Protein AF-A0A401TN71-F1 (afdb_monomer)

Structure (mmCIF, N/CA/C/O backbone):
data_AF-A0A401TN71-F1
#
_entry.id   AF-A0A401TN71-F1
#
loop_
_atom_site.group_PDB
_atom_site.id
_atom_site.type_symbol
_atom_site.label_atom_id
_atom_site.label_alt_id
_atom_site.label_comp_id
_atom_site.label_asym_id
_atom_site.label_entity_id
_atom_site.label_seq_id
_atom_site.pdbx_PDB_ins_code
_atom_site.Cartn_x
_atom_site.Cartn_y
_atom_site.Cartn_z
_atom_site.occupancy
_atom_site.B_iso_or_equiv
_atom_site.auth_seq_id
_atom_site.auth_comp_id
_atom_site.auth_asym_id
_atom_site.auth_atom_id
_atom_site.pdbx_PDB_model_num
ATOM 1 N N . MET A 1 1 ? 36.700 -26.195 24.856 1.00 29.91 1 MET A N 1
ATOM 2 C CA . MET A 1 1 ? 35.515 -25.369 25.169 1.00 29.91 1 MET A CA 1
ATOM 3 C C . MET A 1 1 ? 34.812 -25.017 23.867 1.00 29.91 1 MET A C 1
ATOM 5 O O . MET A 1 1 ? 35.415 -24.353 23.042 1.00 29.91 1 MET A O 1
ATOM 9 N N . LEU A 1 2 ? 33.581 -25.530 23.740 1.00 27.55 2 LEU A N 1
ATOM 10 C CA . LEU A 1 2 ? 32.483 -25.242 22.798 1.00 27.55 2 LEU A CA 1
ATOM 11 C C . LEU A 1 2 ? 32.677 -25.483 21.272 1.00 27.55 2 LEU A C 1
ATOM 13 O O . LEU A 1 2 ? 33.553 -24.882 20.658 1.00 27.55 2 LEU A O 1
ATOM 17 N N . PRO A 1 3 ? 31.838 -26.347 20.652 1.00 29.20 3 PRO A N 1
ATOM 18 C CA . PRO A 1 3 ? 31.950 -26.768 19.256 1.00 29.20 3 PRO A CA 1
ATOM 19 C C . PRO A 1 3 ? 31.031 -25.999 18.281 1.00 29.20 3 PRO A C 1
ATOM 21 O O . PRO A 1 3 ? 30.089 -25.317 18.672 1.00 29.20 3 PRO A O 1
ATOM 24 N N . LEU A 1 4 ? 31.327 -26.197 16.990 1.00 30.97 4 LEU A N 1
ATOM 25 C CA . LEU A 1 4 ? 30.504 -26.032 15.781 1.00 30.97 4 LEU A CA 1
ATOM 26 C C . LEU A 1 4 ? 28.988 -25.807 15.976 1.00 30.97 4 LEU A C 1
ATOM 28 O O . LEU A 1 4 ? 28.272 -26.705 16.413 1.00 30.97 4 LEU A O 1
ATOM 32 N N . CYS A 1 5 ? 28.479 -24.691 15.439 1.00 26.30 5 CYS A N 1
ATOM 33 C CA . CYS A 1 5 ? 27.059 -24.509 15.123 1.00 26.30 5 CYS A CA 1
ATOM 34 C C . CYS A 1 5 ? 26.869 -24.259 13.622 1.00 26.30 5 CYS A C 1
ATOM 36 O O . CYS A 1 5 ? 27.064 -23.165 13.098 1.00 26.30 5 CYS A O 1
ATOM 38 N N . ARG A 1 6 ? 26.467 -25.330 12.939 1.00 24.42 6 ARG A N 1
ATOM 39 C CA . ARG A 1 6 ? 26.040 -25.392 11.543 1.00 24.42 6 ARG A CA 1
ATOM 40 C C . ARG A 1 6 ? 24.577 -24.940 11.474 1.00 24.42 6 ARG A C 1
ATOM 42 O O . ARG A 1 6 ? 23.697 -25.698 11.865 1.00 24.42 6 ARG A O 1
ATOM 49 N N . TRP A 1 7 ? 24.303 -23.739 10.968 1.00 24.23 7 TRP A N 1
ATOM 50 C CA . TRP A 1 7 ? 22.936 -23.312 10.642 1.00 24.23 7 TRP A CA 1
ATOM 51 C C . TRP A 1 7 ? 22.715 -23.380 9.132 1.00 24.23 7 TRP A C 1
ATOM 53 O O . TRP A 1 7 ? 23.146 -22.521 8.370 1.00 24.23 7 TRP A O 1
ATOM 63 N N . PHE A 1 8 ? 22.024 -24.436 8.701 1.00 24.47 8 PHE A N 1
ATOM 64 C CA . PHE A 1 8 ? 21.408 -24.507 7.380 1.00 24.47 8 PHE A CA 1
ATOM 65 C C . PHE A 1 8 ? 20.247 -23.506 7.319 1.00 24.47 8 PHE A C 1
ATOM 67 O O . PHE A 1 8 ? 19.135 -23.805 7.754 1.00 24.47 8 PHE A O 1
ATOM 74 N N . LEU A 1 9 ? 20.481 -22.331 6.736 1.00 27.91 9 LEU A N 1
ATOM 75 C CA . LEU A 1 9 ? 19.400 -21.479 6.247 1.00 27.91 9 LEU A CA 1
ATOM 76 C C . LEU A 1 9 ? 18.945 -22.020 4.891 1.00 27.91 9 LEU A C 1
ATOM 78 O O . LEU A 1 9 ? 19.581 -21.841 3.855 1.00 27.91 9 LEU A O 1
ATOM 82 N N . ARG A 1 10 ? 17.831 -22.748 4.915 1.00 24.39 10 ARG A N 1
ATOM 83 C CA . ARG A 1 10 ? 17.129 -23.192 3.715 1.00 24.39 10 ARG A CA 1
ATOM 84 C C . ARG A 1 10 ? 16.444 -21.966 3.102 1.00 24.39 10 ARG A C 1
ATOM 86 O O . ARG A 1 10 ? 15.417 -21.522 3.605 1.00 24.39 10 ARG A O 1
ATOM 93 N N . ALA A 1 11 ? 17.028 -21.419 2.039 1.00 29.78 11 ALA A N 1
ATOM 94 C CA . ALA A 1 11 ? 16.422 -20.356 1.244 1.00 29.78 11 ALA A CA 1
ATOM 95 C C . ALA A 1 11 ? 15.042 -20.796 0.707 1.00 29.78 11 ALA A C 1
ATOM 97 O O . ALA A 1 11 ? 14.917 -21.928 0.215 1.00 29.78 11 ALA A O 1
ATOM 98 N N . PRO A 1 12 ? 13.997 -19.952 0.758 1.00 29.08 12 PRO A N 1
ATOM 99 C CA . PRO A 1 12 ? 12.788 -20.210 -0.005 1.00 29.08 12 PRO A CA 1
ATOM 100 C C . PRO A 1 12 ? 13.105 -20.052 -1.498 1.00 29.08 12 PRO A C 1
ATOM 102 O O . PRO A 1 12 ? 13.304 -18.954 -2.003 1.00 29.08 12 PRO A O 1
ATOM 105 N N . ARG A 1 13 ? 13.162 -21.182 -2.210 1.00 36.06 13 ARG A N 1
ATOM 106 C CA . ARG A 1 13 ? 13.165 -21.231 -3.676 1.00 36.06 13 ARG A CA 1
ATOM 107 C C . ARG A 1 13 ? 11.786 -20.844 -4.200 1.00 36.06 13 ARG A C 1
ATOM 109 O O . ARG A 1 13 ? 10.953 -21.731 -4.351 1.00 36.06 13 ARG A O 1
ATOM 116 N N . VAL A 1 14 ? 11.553 -19.578 -4.515 1.00 37.44 14 VAL A N 1
ATOM 117 C CA . VAL A 1 14 ? 10.601 -19.174 -5.563 1.00 37.44 14 VAL A CA 1
ATOM 118 C C . VAL A 1 14 ? 11.104 -17.846 -6.118 1.00 37.44 14 VAL A C 1
ATOM 120 O O . VAL A 1 14 ? 11.530 -17.017 -5.329 1.00 37.44 14 VAL A O 1
ATOM 123 N N . TRP A 1 15 ? 11.010 -17.661 -7.434 1.00 34.62 15 TRP A N 1
ATOM 124 C CA . TRP A 1 15 ? 11.632 -16.612 -8.263 1.00 34.62 15 TRP A CA 1
ATOM 125 C C . TRP A 1 15 ? 12.953 -17.023 -8.914 1.00 34.62 15 TRP A C 1
ATOM 127 O O . TRP A 1 15 ? 13.955 -16.325 -8.895 1.00 34.62 15 TRP A O 1
ATOM 137 N N . SER A 1 16 ? 12.917 -18.171 -9.585 1.00 34.38 16 SER A N 1
ATOM 138 C CA . SER A 1 16 ? 13.683 -18.342 -10.815 1.00 34.38 16 SER A CA 1
ATOM 139 C C . SER A 1 16 ? 12.893 -19.218 -11.780 1.00 34.38 16 SER A C 1
ATOM 141 O O . SER A 1 16 ? 12.784 -20.433 -11.608 1.00 34.38 16 SER A O 1
ATOM 143 N N . ARG A 1 17 ? 12.280 -18.575 -12.775 1.00 34.81 17 ARG A N 1
ATOM 144 C CA . ARG A 1 17 ? 12.099 -19.134 -14.116 1.00 34.81 17 ARG A CA 1
ATOM 145 C C . ARG A 1 17 ? 11.6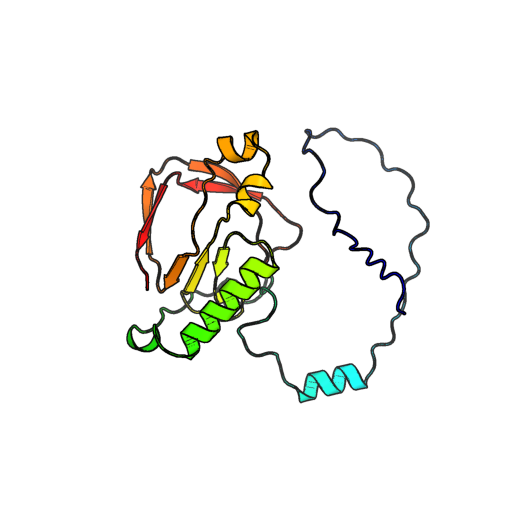84 -18.025 -15.068 1.00 34.81 17 ARG A C 1
ATOM 147 O O . ARG A 1 17 ? 10.652 -17.386 -14.886 1.00 34.81 17 ARG A O 1
ATOM 154 N N . GLU A 1 18 ? 12.553 -17.824 -16.047 1.00 34.81 18 GLU A N 1
ATOM 155 C CA . GLU A 1 18 ? 12.348 -17.042 -17.254 1.00 34.81 18 GLU A CA 1
ATOM 156 C C . GLU A 1 18 ? 10.967 -17.326 -17.849 1.00 34.81 18 GLU A C 1
ATOM 158 O O . GLU A 1 18 ? 10.603 -18.476 -18.110 1.00 34.81 18 GLU A O 1
ATOM 163 N N . LEU A 1 19 ? 10.201 -16.265 -18.086 1.00 36.75 19 LEU A N 1
ATOM 164 C CA . LEU A 1 19 ? 9.019 -16.318 -18.932 1.00 36.75 19 LEU A CA 1
ATOM 165 C C . LEU A 1 19 ? 9.492 -16.308 -20.388 1.00 36.75 19 LEU A C 1
ATOM 167 O O . LEU A 1 19 ? 9.579 -15.258 -21.016 1.00 36.75 19 LEU A O 1
ATOM 171 N N . THR A 1 20 ? 9.819 -17.491 -20.908 1.00 31.75 20 THR A N 1
ATOM 172 C CA . THR A 1 20 ? 9.859 -17.717 -22.357 1.00 31.75 20 THR A CA 1
ATOM 173 C C . THR A 1 20 ? 8.466 -18.139 -22.825 1.00 31.75 20 THR A C 1
ATOM 175 O O . THR A 1 20 ? 7.780 -18.924 -22.172 1.00 31.75 20 THR A O 1
ATOM 178 N N . VAL A 1 21 ? 8.066 -17.547 -23.947 1.00 35.50 21 VAL A N 1
ATOM 179 C CA . VAL A 1 21 ? 6.778 -17.607 -24.648 1.00 35.50 21 VAL A CA 1
ATOM 180 C C . VAL A 1 21 ? 6.192 -19.020 -24.804 1.00 35.50 21 VAL A C 1
ATOM 182 O O . VAL A 1 21 ? 6.906 -20.010 -24.944 1.00 35.50 21 VAL A O 1
ATOM 185 N N . CYS A 1 22 ? 4.854 -19.061 -24.813 1.00 37.72 22 CYS A N 1
ATOM 186 C CA . CYS A 1 22 ? 3.971 -20.196 -25.081 1.00 37.72 22 CYS A CA 1
ATOM 187 C C . CYS A 1 22 ? 4.512 -21.204 -26.111 1.00 37.72 22 CYS A C 1
ATOM 189 O O . CYS A 1 22 ? 4.588 -20.917 -27.302 1.00 37.72 22 CYS A O 1
ATOM 191 N N . GLY A 1 23 ? 4.771 -22.428 -25.649 1.00 31.97 23 GLY A N 1
ATOM 192 C CA . GLY A 1 23 ? 5.016 -23.600 -26.484 1.00 31.97 23 GLY A CA 1
ATOM 193 C C . GLY A 1 23 ? 4.632 -24.858 -25.712 1.00 31.97 23 GLY A C 1
ATOM 194 O O . GLY A 1 23 ? 5.254 -25.188 -24.703 1.00 31.97 23 GLY A O 1
ATOM 195 N N . GLY A 1 24 ? 3.567 -25.531 -26.147 1.00 41.06 24 GLY A N 1
ATOM 196 C CA . GLY A 1 24 ? 3.071 -26.747 -25.510 1.00 41.06 24 GLY A CA 1
ATOM 197 C C . GLY A 1 24 ? 4.109 -27.869 -25.539 1.00 41.06 24 GLY A C 1
ATOM 198 O O . GLY A 1 24 ? 4.652 -28.196 -26.593 1.00 41.06 24 GLY A O 1
ATOM 199 N N . ARG A 1 25 ? 4.352 -28.500 -24.385 1.00 31.27 25 ARG A N 1
ATOM 200 C CA . ARG A 1 25 ? 4.959 -29.834 -24.310 1.00 31.27 25 ARG A CA 1
ATOM 201 C C . ARG A 1 25 ? 4.245 -30.711 -23.290 1.00 31.27 25 ARG A C 1
ATOM 203 O O . ARG A 1 25 ? 3.731 -30.245 -22.278 1.00 31.27 25 ARG A O 1
ATOM 210 N N . ALA A 1 26 ? 4.211 -31.984 -23.663 1.00 35.91 26 ALA A N 1
ATOM 211 C CA . ALA A 1 26 ? 3.394 -33.069 -23.155 1.00 35.91 26 ALA A CA 1
ATOM 212 C C . ALA A 1 26 ? 3.474 -33.309 -21.638 1.00 35.91 26 ALA A C 1
ATOM 214 O O . ALA A 1 26 ? 4.520 -33.170 -21.005 1.00 35.91 26 ALA A O 1
ATOM 215 N N . LEU A 1 27 ? 2.333 -33.744 -21.095 1.00 39.50 27 LEU A N 1
ATOM 216 C CA . LEU A 1 27 ? 2.134 -34.224 -19.730 1.00 39.50 27 LEU A CA 1
ATOM 217 C C . LEU A 1 27 ? 3.052 -35.422 -19.434 1.00 39.50 27 LEU A C 1
ATOM 219 O O . LEU A 1 27 ? 2.779 -36.550 -19.837 1.00 39.50 27 LEU A O 1
ATOM 223 N N . GLY A 1 28 ? 4.134 -35.170 -18.699 1.00 35.84 28 GLY A N 1
ATOM 224 C CA . GLY A 1 28 ? 4.982 -36.202 -18.111 1.00 35.84 28 GLY A CA 1
ATOM 225 C C . GLY A 1 28 ? 4.344 -36.811 -16.859 1.00 35.84 28 GLY A C 1
ATOM 226 O O . GLY A 1 28 ? 4.048 -36.099 -15.902 1.00 35.84 28 GLY A O 1
ATOM 227 N N . GLN A 1 29 ? 4.124 -38.127 -16.919 1.00 38.94 29 GLN A N 1
ATOM 228 C CA . GLN A 1 29 ? 3.924 -39.124 -15.853 1.00 38.94 29 GLN A CA 1
ATOM 229 C C . GLN A 1 29 ? 3.857 -38.574 -14.406 1.00 38.94 29 GLN A C 1
ATOM 231 O O . GLN A 1 29 ? 4.861 -38.169 -13.816 1.00 38.94 29 GLN A O 1
ATOM 236 N N . ARG A 1 30 ? 2.657 -38.617 -13.803 1.00 41.50 30 ARG A N 1
ATOM 237 C CA . ARG A 1 30 ? 2.418 -38.306 -12.383 1.00 41.50 30 ARG A CA 1
ATOM 238 C C . ARG A 1 30 ? 3.075 -39.375 -11.502 1.00 41.50 30 ARG A C 1
ATOM 240 O O . ARG A 1 30 ? 2.670 -40.531 -11.536 1.00 41.50 30 ARG A O 1
ATOM 247 N N . GLY A 1 31 ? 4.046 -38.976 -10.679 1.00 47.06 31 GLY A N 1
ATOM 248 C CA . GLY A 1 31 ? 4.529 -39.802 -9.567 1.00 47.06 31 GLY A CA 1
ATOM 249 C C . GLY A 1 31 ? 3.402 -40.133 -8.570 1.00 47.06 31 GLY A C 1
ATOM 250 O O . GLY A 1 31 ? 2.378 -39.439 -8.559 1.00 47.06 31 GLY A O 1
ATOM 251 N N . PRO A 1 32 ? 3.561 -41.174 -7.731 1.00 50.00 32 PRO A N 1
ATOM 252 C CA . PRO A 1 32 ? 2.509 -41.640 -6.834 1.00 50.00 32 PRO A CA 1
ATOM 253 C C . PRO A 1 32 ? 2.054 -40.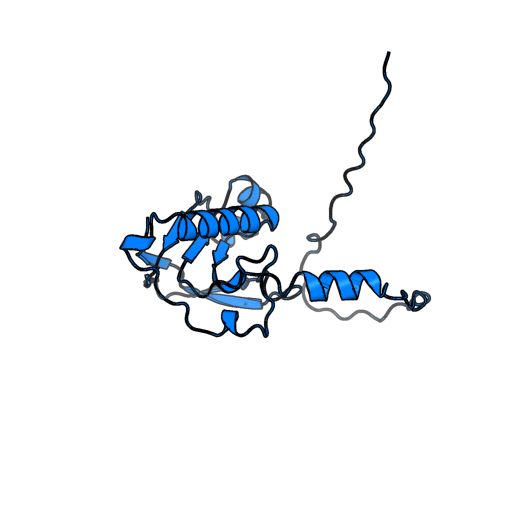504 -5.912 1.00 50.00 32 PRO A C 1
ATOM 255 O O . PRO A 1 32 ? 2.859 -39.862 -5.231 1.00 50.00 32 PRO A O 1
ATOM 258 N N . GLY A 1 33 ? 0.748 -40.223 -5.940 1.00 53.16 33 GLY A N 1
ATOM 259 C CA . GLY A 1 33 ? 0.129 -39.174 -5.140 1.00 53.16 33 GLY A CA 1
ATOM 260 C C . GLY A 1 33 ? 0.447 -39.370 -3.660 1.00 53.16 33 GLY A C 1
ATOM 261 O O . GLY A 1 33 ? 0.350 -40.478 -3.136 1.00 53.16 33 GLY A O 1
ATOM 262 N N . ARG A 1 34 ? 0.844 -38.291 -2.975 1.00 47.81 34 ARG A N 1
ATOM 263 C CA . ARG A 1 34 ? 1.031 -38.327 -1.520 1.00 47.81 34 ARG A CA 1
ATOM 264 C C . ARG A 1 34 ? -0.271 -38.813 -0.868 1.00 47.81 34 ARG A C 1
ATOM 266 O O . ARG A 1 34 ? -1.321 -38.253 -1.193 1.00 47.81 34 ARG A O 1
ATOM 273 N N . PRO A 1 35 ? -0.229 -39.796 0.050 1.00 52.66 35 PRO A N 1
ATOM 274 C CA . PRO A 1 35 ? -1.429 -40.270 0.719 1.00 52.66 35 PRO A CA 1
ATOM 275 C C . PRO A 1 35 ? -2.095 -39.116 1.472 1.00 52.66 35 PRO A C 1
ATOM 277 O O . PRO A 1 35 ? -1.432 -38.291 2.111 1.00 52.66 35 PRO A O 1
ATOM 280 N N . TYR A 1 36 ? -3.420 -39.044 1.367 1.00 51.41 36 TYR A N 1
ATOM 281 C CA . TYR A 1 36 ? -4.231 -38.055 2.060 1.00 51.41 36 TYR A CA 1
ATOM 282 C C . TYR A 1 36 ? -4.134 -38.292 3.573 1.00 51.41 36 TYR A C 1
ATOM 284 O O . TYR A 1 36 ? -4.770 -39.179 4.135 1.00 51.41 36 TYR A O 1
ATOM 292 N N . SER A 1 37 ? -3.292 -37.508 4.244 1.00 66.06 37 SER A N 1
ATOM 293 C CA . SER A 1 37 ? -3.154 -37.528 5.699 1.00 66.06 37 SER A CA 1
ATOM 294 C C . SER A 1 37 ? -4.367 -36.832 6.326 1.00 66.06 37 SER A C 1
ATOM 296 O O . SER A 1 37 ? -4.384 -35.602 6.436 1.00 66.06 37 SER A O 1
ATOM 298 N N . GLN A 1 38 ? -5.339 -37.615 6.795 1.00 62.66 38 GLN A N 1
ATOM 299 C CA . GLN A 1 38 ? -6.391 -37.192 7.729 1.00 62.66 38 GLN A CA 1
ATOM 300 C C . GLN A 1 38 ? -5.740 -36.717 9.041 1.00 62.66 38 GLN A C 1
ATOM 302 O O . GLN A 1 38 ? -5.618 -37.466 10.008 1.00 62.66 38 GLN A O 1
ATOM 307 N N . LYS A 1 39 ? -5.239 -35.476 9.087 1.00 67.56 39 LYS A N 1
ATOM 308 C CA . LYS A 1 39 ? -4.728 -34.909 10.341 1.00 67.56 39 LYS A CA 1
ATOM 309 C C . LYS A 1 39 ? -5.919 -34.672 11.258 1.00 67.56 39 LYS A C 1
ATOM 311 O O . LYS A 1 39 ? -6.674 -33.723 11.045 1.00 67.56 39 LYS A O 1
ATOM 316 N N . GLN A 1 40 ? -6.066 -35.523 12.270 1.00 69.81 40 GLN A N 1
ATOM 317 C CA . GLN A 1 40 ? -7.057 -35.367 13.328 1.00 69.81 40 GLN A CA 1
ATOM 318 C C . GLN A 1 40 ? -6.865 -33.979 13.958 1.00 69.81 40 GLN A C 1
ATOM 320 O O . GLN A 1 40 ? -5.834 -33.680 14.566 1.00 69.81 40 GLN A O 1
ATOM 325 N N . ARG A 1 41 ? -7.812 -33.066 13.720 1.00 73.38 41 ARG A N 1
ATOM 326 C CA . ARG A 1 41 ? -7.738 -31.714 14.279 1.00 73.38 41 ARG A CA 1
ATOM 327 C C . ARG A 1 41 ? -8.026 -31.818 15.774 1.00 73.38 41 ARG A C 1
ATOM 329 O O . ARG A 1 41 ? -9.094 -32.271 16.163 1.00 73.38 41 ARG A O 1
ATOM 336 N N . SER A 1 42 ? -7.068 -31.416 16.608 1.00 85.44 42 SER A N 1
ATOM 337 C CA . SER A 1 42 ? -7.214 -31.462 18.066 1.00 85.44 42 SER A CA 1
ATOM 338 C C . SER A 1 42 ? -8.389 -30.594 18.526 1.00 85.44 42 SER A C 1
ATOM 340 O O . SER A 1 42 ? -8.403 -29.385 18.282 1.00 85.44 42 SER A O 1
ATOM 342 N N . PHE A 1 43 ? -9.341 -31.203 19.238 1.00 88.25 43 PHE A N 1
ATOM 343 C CA . PHE A 1 43 ? -10.468 -30.515 19.875 1.00 88.25 43 PHE A CA 1
ATOM 344 C C . PHE A 1 43 ? -10.007 -29.318 20.724 1.00 88.25 43 PHE A C 1
ATOM 346 O O . PHE A 1 43 ? -10.550 -28.220 20.616 1.00 88.25 43 PHE A O 1
ATOM 353 N N . TRP A 1 44 ? -8.919 -29.481 21.481 1.00 88.62 44 TRP A N 1
ATOM 354 C CA . TRP A 1 44 ? -8.348 -28.425 22.320 1.00 88.62 44 TRP A CA 1
ATOM 355 C C . TRP A 1 44 ? -7.839 -27.217 21.527 1.00 88.62 44 TRP A C 1
ATOM 357 O O . TRP A 1 44 ? -7.886 -26.091 22.023 1.00 88.62 44 TRP A O 1
ATOM 367 N N . VAL A 1 45 ? -7.375 -27.411 20.287 1.00 84.56 45 VAL A N 1
ATOM 368 C CA . VAL A 1 45 ? -6.979 -26.299 19.406 1.00 84.56 45 VAL A CA 1
ATOM 369 C C . VAL A 1 45 ? -8.206 -25.507 18.952 1.00 84.56 45 VAL A C 1
ATOM 371 O O . VAL A 1 45 ? -8.146 -24.277 18.910 1.00 84.56 45 VAL A O 1
ATOM 374 N N . ALA A 1 46 ? -9.320 -26.185 18.659 1.00 84.75 46 ALA A N 1
ATOM 375 C CA . ALA A 1 46 ? -10.580 -25.532 18.310 1.00 84.75 46 ALA A CA 1
ATOM 376 C C . ALA A 1 46 ? -11.159 -24.754 19.502 1.00 84.75 46 ALA A C 1
ATOM 378 O O . ALA A 1 46 ? -11.421 -23.561 19.368 1.00 84.75 46 ALA A O 1
ATOM 379 N N . LEU A 1 47 ? -11.235 -25.378 20.685 1.00 88.44 47 LEU A N 1
ATOM 380 C CA . LEU A 1 47 ? -11.737 -24.736 21.903 1.00 88.44 47 LEU A CA 1
ATOM 381 C C . LEU A 1 47 ? -10.922 -23.492 22.278 1.00 88.44 47 LEU A C 1
ATOM 383 O O . LEU A 1 47 ? -11.487 -22.430 22.518 1.00 88.44 47 LEU A O 1
ATOM 387 N N . ARG A 1 48 ? -9.583 -23.580 22.251 1.00 87.62 48 ARG A N 1
ATOM 388 C CA . ARG A 1 48 ? -8.711 -22.417 22.500 1.00 87.62 48 ARG A CA 1
ATOM 389 C C . ARG A 1 48 ? -8.957 -21.285 21.505 1.00 87.62 48 ARG A C 1
ATOM 391 O O . ARG A 1 48 ? -8.837 -20.124 21.880 1.00 87.62 48 ARG A O 1
ATOM 398 N N . ARG A 1 49 ? -9.265 -21.599 20.241 1.00 83.44 49 ARG A N 1
ATOM 399 C CA . ARG A 1 49 ? -9.589 -20.587 19.227 1.00 83.44 49 ARG A CA 1
ATOM 400 C C . ARG A 1 49 ? -10.939 -19.930 19.501 1.00 83.44 49 ARG A C 1
ATOM 402 O O . ARG A 1 49 ? -11.030 -18.720 19.360 1.00 83.44 49 ARG A O 1
ATOM 409 N N . TRP A 1 50 ? -11.949 -20.697 19.906 1.00 85.12 50 TRP A N 1
ATOM 410 C CA . TRP A 1 50 ? -13.256 -20.148 20.277 1.00 85.12 50 TRP A CA 1
ATOM 411 C C . TRP A 1 50 ? -13.159 -19.229 21.495 1.00 85.12 50 TRP A C 1
ATOM 413 O O . TRP A 1 50 ? -13.664 -18.113 21.451 1.00 85.12 50 TRP A O 1
ATOM 423 N N . LEU A 1 51 ? -12.421 -19.645 22.528 1.00 89.81 51 LEU A N 1
ATOM 424 C CA . LEU A 1 51 ? -12.234 -18.855 23.750 1.00 89.81 51 LEU A CA 1
ATOM 425 C C . LEU A 1 51 ? -11.442 -17.556 23.530 1.00 89.81 51 LEU A C 1
ATOM 427 O O . LEU A 1 51 ? -11.668 -16.582 24.237 1.00 89.81 51 LEU A O 1
ATOM 431 N N . ARG A 1 52 ? -10.515 -17.518 22.563 1.00 84.56 52 ARG A N 1
ATOM 432 C CA . ARG A 1 52 ? -9.724 -16.311 22.242 1.00 84.56 52 ARG A CA 1
ATOM 433 C C . ARG A 1 52 ? -10.489 -15.270 21.422 1.00 84.56 52 ARG A C 1
ATOM 435 O O . ARG A 1 52 ? -9.972 -14.172 21.240 1.00 84.56 52 ARG A O 1
ATOM 442 N N . GLY A 1 53 ? -11.674 -15.612 20.919 1.00 83.50 53 GLY A N 1
ATOM 443 C CA . GLY A 1 53 ? -12.418 -14.768 19.992 1.00 83.50 53 GLY A CA 1
ATOM 444 C C . GLY A 1 53 ? -11.758 -14.653 18.609 1.00 83.50 53 GLY A C 1
ATOM 445 O O . GLY A 1 53 ? -10.682 -15.214 18.354 1.00 83.50 53 GLY A O 1
ATOM 446 N N . PRO A 1 54 ? -12.418 -13.965 17.663 1.00 80.38 54 PRO A N 1
ATOM 447 C CA . PRO A 1 54 ? -11.818 -13.664 16.373 1.00 80.38 54 PRO A CA 1
ATOM 448 C C . PRO A 1 54 ? -10.597 -12.749 16.563 1.00 80.38 54 PRO A C 1
ATOM 450 O O . PRO A 1 54 ? -10.588 -11.916 17.471 1.00 80.38 54 PRO A O 1
ATOM 453 N N . PRO A 1 55 ? -9.554 -12.878 15.723 1.00 82.94 55 PRO A N 1
ATOM 454 C CA . PRO A 1 55 ? -8.463 -11.915 15.746 1.00 82.94 55 PRO A CA 1
ATOM 455 C C . PRO A 1 55 ? -9.022 -10.508 15.502 1.00 82.94 55 PRO A C 1
ATOM 457 O O . PRO A 1 55 ? -9.948 -10.334 14.711 1.00 82.94 55 PRO A O 1
ATOM 460 N N . VAL A 1 56 ? -8.438 -9.516 16.167 1.00 89.06 56 VAL A N 1
ATOM 461 C CA . VAL A 1 56 ? -8.778 -8.100 15.991 1.00 89.06 56 VAL A CA 1
ATOM 462 C C . VAL A 1 56 ? -7.719 -7.468 15.081 1.00 89.06 56 VAL A C 1
ATOM 464 O O . VAL A 1 56 ? -6.535 -7.801 15.220 1.00 89.06 56 VAL A O 1
ATOM 467 N N . PRO A 1 57 ? -8.100 -6.609 14.121 1.00 93.12 57 PRO A N 1
ATOM 468 C CA . PRO A 1 57 ? -7.134 -5.914 13.282 1.00 93.12 57 PRO A CA 1
ATOM 469 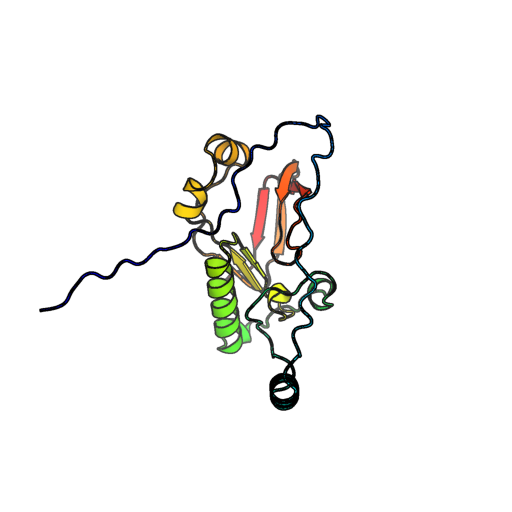C C . PRO A 1 57 ? -6.292 -4.908 14.104 1.00 93.12 57 PRO A C 1
ATOM 471 O O . PRO A 1 57 ? -6.748 -4.439 15.146 1.00 93.12 57 PRO A O 1
ATOM 474 N N . PRO A 1 58 ? -5.071 -4.546 13.663 1.00 96.31 58 PRO A N 1
ATOM 475 C CA . PRO A 1 58 ? -4.441 -4.925 12.401 1.00 96.31 58 PRO A CA 1
ATOM 476 C C . PRO A 1 58 ? -3.950 -6.379 12.386 1.00 96.31 58 PRO A C 1
ATOM 478 O O . PRO A 1 58 ? -3.209 -6.828 13.264 1.00 96.31 58 PRO A O 1
ATOM 481 N N . PHE A 1 59 ? -4.342 -7.126 11.355 1.00 95.81 59 PHE A N 1
ATOM 482 C CA . PHE A 1 59 ? -3.994 -8.535 11.226 1.00 95.81 59 PHE A CA 1
ATOM 483 C C . PHE A 1 59 ? -2.501 -8.739 10.948 1.00 95.81 59 PHE A C 1
ATOM 485 O O . PHE A 1 59 ? -1.873 -7.954 10.240 1.00 95.81 59 PHE A O 1
ATOM 492 N N . PRO A 1 60 ? -1.904 -9.842 11.434 1.00 92.19 60 PRO A N 1
ATOM 493 C CA . PRO A 1 60 ? -0.503 -10.139 11.168 1.00 92.19 60 PRO A CA 1
ATOM 494 C C . PRO A 1 60 ? -0.256 -10.585 9.726 1.00 92.19 60 PRO A C 1
ATOM 496 O O . PRO A 1 60 ? 0.899 -10.631 9.321 1.00 92.19 60 PRO A O 1
ATOM 499 N N . ARG A 1 61 ? -1.285 -10.957 8.959 1.00 94.94 61 ARG A N 1
ATOM 500 C CA . ARG A 1 61 ? -1.192 -11.331 7.541 1.00 94.94 61 ARG A CA 1
ATOM 501 C C . ARG A 1 61 ? -2.207 -10.520 6.739 1.00 94.94 61 ARG A C 1
ATOM 503 O O . ARG A 1 61 ? -3.257 -10.212 7.301 1.00 94.94 61 ARG A O 1
ATOM 510 N N . PRO A 1 62 ? -1.931 -10.235 5.456 1.00 97.38 62 PRO A N 1
ATOM 511 C CA . PRO A 1 62 ? -2.893 -9.560 4.607 1.00 97.38 62 PRO A CA 1
ATOM 512 C C . PRO A 1 62 ? -4.217 -10.324 4.493 1.00 97.38 62 PRO A C 1
ATOM 514 O O . PRO A 1 62 ? -4.219 -11.549 4.345 1.00 97.38 62 PRO A O 1
ATOM 517 N N . CYS A 1 63 ? -5.329 -9.596 4.530 1.00 97.75 63 CYS A N 1
ATOM 518 C CA . CYS A 1 63 ? -6.643 -10.060 4.113 1.00 97.75 63 CYS A CA 1
ATOM 519 C C . CYS A 1 63 ? -6.567 -10.581 2.678 1.00 97.75 63 CYS A C 1
ATOM 521 O O . CYS A 1 63 ? -5.855 -10.016 1.840 1.00 97.75 63 CYS A O 1
ATOM 523 N N . LEU A 1 64 ? -7.314 -11.646 2.400 1.00 98.00 64 LEU A N 1
ATOM 524 C CA . LEU A 1 64 ? -7.387 -12.248 1.075 1.00 98.00 64 LEU A CA 1
ATOM 525 C C . LEU A 1 64 ? -8.587 -11.699 0.309 1.00 98.00 64 LEU A C 1
ATOM 527 O O . LEU A 1 64 ? -9.576 -11.260 0.897 1.00 98.00 64 LEU A O 1
ATOM 531 N N . VAL A 1 65 ? -8.499 -11.732 -1.017 1.00 97.12 65 VAL A N 1
ATOM 532 C CA . VAL A 1 65 ? -9.623 -11.419 -1.899 1.00 97.12 65 VAL A CA 1
ATOM 533 C C . VAL A 1 65 ? -10.877 -12.186 -1.467 1.00 97.12 65 VAL A C 1
ATOM 535 O O . VAL A 1 65 ? -10.824 -13.380 -1.185 1.00 97.12 65 VAL A O 1
ATOM 538 N N . GLY A 1 66 ? -11.997 -11.469 -1.387 1.00 96.88 66 GLY A N 1
ATOM 539 C CA . GLY A 1 66 ? -13.255 -11.963 -0.817 1.00 96.88 66 GLY A CA 1
ATOM 540 C C . GLY A 1 66 ? -13.593 -11.321 0.529 1.00 96.88 66 GLY A C 1
ATOM 541 O O . GLY A 1 66 ? -14.770 -11.153 0.828 1.00 96.88 66 GLY A O 1
ATOM 542 N N . GLU A 1 67 ? -12.591 -10.871 1.293 1.00 96.00 67 GLU A N 1
ATOM 543 C CA . GLU A 1 67 ? -12.823 -10.131 2.539 1.00 96.00 67 GLU A CA 1
ATOM 544 C C . GLU A 1 67 ? -13.475 -8.756 2.260 1.00 96.00 67 GLU A C 1
ATOM 546 O O . GLU A 1 67 ? -12.929 -7.979 1.464 1.00 96.00 67 GLU A O 1
ATOM 551 N N . PRO A 1 68 ? -14.600 -8.399 2.920 1.00 96.44 68 PRO A N 1
ATOM 552 C CA . PRO A 1 68 ? -15.351 -7.171 2.627 1.00 96.44 68 PRO A CA 1
ATOM 553 C C . PRO A 1 68 ? -14.534 -5.882 2.761 1.00 96.44 68 PRO A C 1
ATOM 555 O O . PRO A 1 68 ? -14.723 -4.939 1.993 1.00 96.44 68 PRO A O 1
ATOM 558 N N . VAL A 1 69 ? -13.577 -5.852 3.695 1.00 97.06 69 VAL A N 1
ATOM 559 C CA . VAL A 1 69 ? -12.692 -4.699 3.931 1.00 97.06 69 VAL A CA 1
ATOM 560 C C . VAL A 1 69 ? -11.879 -4.304 2.692 1.00 97.06 69 VAL A C 1
ATOM 562 O O . VAL A 1 69 ? -11.574 -3.132 2.514 1.00 97.06 69 VAL A O 1
ATOM 565 N N . LEU A 1 70 ? -11.579 -5.253 1.796 1.00 98.12 70 LEU A N 1
ATOM 566 C CA . LEU A 1 70 ? -10.843 -4.990 0.553 1.00 98.12 70 LEU A CA 1
ATOM 567 C C . LEU A 1 70 ? -11.722 -4.408 -0.564 1.00 98.12 70 LEU A C 1
ATOM 569 O O . LEU A 1 70 ? -11.205 -4.005 -1.604 1.00 98.12 70 LEU A O 1
ATOM 573 N N . ARG A 1 71 ? -13.048 -4.408 -0.384 1.00 97.44 71 ARG A N 1
ATOM 574 C CA . ARG A 1 71 ? -14.029 -3.861 -1.335 1.00 97.44 71 ARG A CA 1
ATOM 575 C C . ARG A 1 71 ? -14.727 -2.606 -0.813 1.00 97.44 71 ARG A C 1
ATOM 577 O O . ARG A 1 71 ? -15.319 -1.879 -1.604 1.00 97.44 71 ARG A O 1
ATOM 584 N N . ALA A 1 72 ? -14.648 -2.344 0.489 1.00 96.44 72 ALA A N 1
ATOM 585 C CA . ALA A 1 72 ? -15.183 -1.140 1.103 1.00 96.44 72 ALA A CA 1
ATOM 586 C C . ALA A 1 72 ? -14.303 0.087 0.815 1.00 96.44 72 ALA A C 1
ATOM 588 O O . ALA A 1 72 ? -13.077 -0.001 0.730 1.00 96.44 72 ALA A O 1
ATOM 589 N N . ARG A 1 73 ? -14.932 1.266 0.723 1.00 97.69 73 ARG A N 1
ATOM 590 C CA . ARG A 1 73 ? -14.202 2.537 0.722 1.00 97.69 73 ARG A CA 1
ATOM 591 C C . ARG A 1 73 ? -13.675 2.800 2.132 1.00 97.69 73 ARG A C 1
ATOM 593 O O . ARG A 1 73 ? -14.461 2.925 3.067 1.00 97.69 73 ARG A O 1
ATOM 600 N N . ALA A 1 74 ? -12.357 2.911 2.264 1.00 98.31 74 ALA A N 1
ATOM 601 C CA . ALA A 1 74 ? -11.722 3.226 3.536 1.00 98.31 74 ALA A CA 1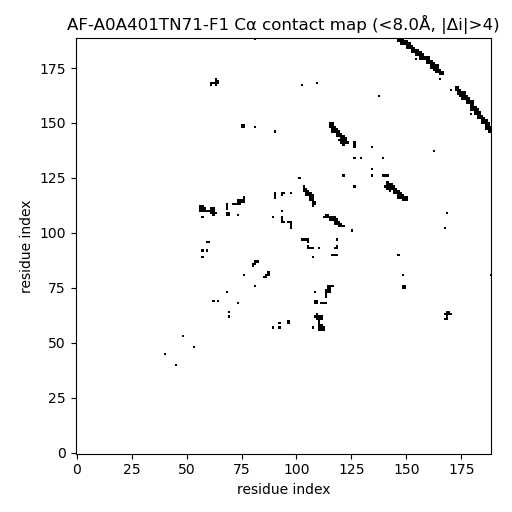
ATOM 602 C C . ALA A 1 74 ? -12.101 4.636 4.021 1.00 98.31 74 ALA A C 1
ATOM 604 O O . ALA A 1 74 ? -12.160 5.585 3.228 1.00 98.31 74 ALA A O 1
ATOM 605 N N . ALA A 1 75 ? -12.338 4.775 5.324 1.00 98.12 75 ALA A N 1
ATOM 606 C CA . ALA A 1 75 ? -12.661 6.049 5.950 1.00 98.12 75 ALA A CA 1
ATOM 607 C C . ALA A 1 75 ? -11.403 6.926 6.095 1.00 98.12 75 ALA A C 1
ATOM 609 O O . ALA A 1 75 ? -10.301 6.398 6.283 1.00 98.12 75 ALA A O 1
ATOM 610 N N . PRO A 1 76 ? -11.529 8.258 5.993 1.00 97.62 76 PRO A N 1
ATOM 611 C CA . PRO A 1 76 ? -10.416 9.144 6.291 1.00 97.62 76 PRO A CA 1
ATOM 612 C C . PRO A 1 76 ? -10.066 9.078 7.784 1.00 97.62 76 PRO A C 1
ATOM 614 O O . PRO A 1 76 ? -10.938 8.905 8.634 1.00 97.62 76 PRO A O 1
ATOM 617 N N . VAL A 1 77 ? -8.786 9.244 8.100 1.00 97.50 77 VAL A N 1
ATOM 618 C CA . VAL A 1 77 ? -8.298 9.444 9.466 1.00 97.50 77 VAL A CA 1
ATOM 619 C C . VAL A 1 77 ? -8.607 10.888 9.883 1.00 97.50 77 VAL A C 1
ATOM 621 O O . VAL A 1 77 ? -8.218 11.805 9.153 1.00 97.50 77 VAL A O 1
ATOM 624 N N . PRO A 1 78 ? -9.287 11.130 11.017 1.00 95.88 78 PRO A N 1
ATOM 625 C CA . PRO A 1 78 ? -9.477 12.481 11.541 1.00 95.88 78 PRO A CA 1
ATOM 626 C C . PRO A 1 78 ? -8.133 13.161 11.822 1.00 95.88 78 PRO A C 1
ATOM 628 O O . PRO A 1 78 ? -7.230 12.530 12.362 1.00 95.88 78 PRO A O 1
ATOM 631 N N . THR A 1 79 ? -8.000 14.454 11.515 1.00 92.88 79 THR A N 1
ATOM 632 C CA . THR A 1 79 ? -6.731 15.191 11.679 1.00 92.88 79 THR A CA 1
ATOM 633 C C . THR A 1 79 ? -6.176 15.115 13.105 1.00 92.88 79 THR A C 1
ATOM 635 O O . THR A 1 79 ? -4.973 14.967 13.282 1.00 92.88 79 THR A O 1
ATOM 638 N N . ALA A 1 80 ? -7.051 15.147 14.116 1.00 94.00 80 ALA A N 1
ATOM 639 C CA . ALA A 1 80 ? -6.664 15.039 15.524 1.00 94.00 80 ALA A CA 1
ATOM 640 C C . ALA A 1 80 ? -6.056 13.671 15.896 1.00 94.00 80 ALA A C 1
ATOM 642 O O . ALA A 1 80 ? -5.286 13.583 16.844 1.00 94.00 80 ALA A O 1
ATOM 643 N N . GLU A 1 81 ? -6.373 12.620 15.137 1.00 94.88 81 GLU A N 1
ATOM 644 C CA . GLU A 1 81 ? -5.949 11.241 15.409 1.00 94.88 81 GLU A CA 1
ATOM 645 C C . GLU A 1 81 ? -4.676 10.851 14.649 1.00 94.88 81 GLU A C 1
ATOM 647 O O . GLU A 1 81 ? -4.100 9.796 14.904 1.00 94.88 81 GLU A O 1
ATOM 652 N N . VAL A 1 82 ? -4.208 11.685 13.713 1.00 93.06 82 VAL A N 1
ATOM 653 C CA . VAL A 1 82 ? -3.046 11.390 12.852 1.00 93.06 82 VAL A CA 1
ATOM 654 C C . VAL A 1 82 ? -1.798 11.059 13.674 1.00 93.06 82 VAL A C 1
ATOM 656 O O . VAL A 1 82 ? -1.100 10.086 13.386 1.00 93.06 82 VAL A O 1
ATOM 659 N N . THR A 1 83 ? -1.548 11.833 14.731 1.00 93.31 83 THR A N 1
ATOM 660 C CA . THR A 1 83 ? -0.439 11.625 15.675 1.00 93.31 83 THR A CA 1
ATOM 661 C C . THR A 1 83 ? -0.829 10.741 16.863 1.00 93.31 83 THR A C 1
ATOM 663 O O . THR A 1 83 ? 0.009 10.440 17.712 1.00 93.31 83 THR A O 1
ATOM 666 N N . GLY A 1 84 ? -2.077 10.267 16.903 1.00 96.12 84 GLY A N 1
ATOM 667 C CA . GLY A 1 84 ? -2.619 9.427 17.962 1.00 96.12 84 GLY A CA 1
ATOM 668 C C . GLY A 1 84 ? -1.960 8.040 18.030 1.00 96.12 84 GLY A C 1
ATOM 669 O O . GLY A 1 84 ? -1.459 7.519 17.020 1.00 96.12 84 GLY A O 1
ATOM 670 N N . PRO A 1 85 ? -1.947 7.405 19.218 1.00 96.88 85 PRO A N 1
ATOM 671 C CA . PRO A 1 85 ? -1.261 6.132 19.439 1.00 96.88 85 PRO A CA 1
ATOM 672 C C . PRO A 1 85 ? -1.863 4.968 18.634 1.00 96.88 85 PRO A C 1
ATOM 674 O O . PRO A 1 85 ? -1.164 4.011 18.294 1.00 96.88 85 PRO A O 1
ATOM 677 N N . GLU A 1 86 ? -3.149 5.013 18.298 1.00 95.94 86 GLU A N 1
ATOM 678 C CA . GLU A 1 86 ? -3.834 4.051 17.429 1.00 95.94 86 GLU A CA 1
ATOM 679 C C . GLU A 1 86 ? -3.245 4.071 16.016 1.00 95.94 86 GLU A C 1
ATOM 681 O O . GLU A 1 86 ? -2.860 3.021 15.490 1.00 95.94 86 GLU A O 1
ATOM 686 N N . VAL A 1 87 ? -3.108 5.263 15.428 1.00 96.62 87 VAL A N 1
ATOM 687 C CA . VAL A 1 87 ? -2.556 5.436 14.080 1.00 96.62 87 VAL A CA 1
ATOM 688 C C . VAL A 1 87 ? -1.071 5.077 14.060 1.00 96.62 87 VAL A C 1
ATOM 690 O O . VAL A 1 87 ? -0.644 4.367 13.149 1.00 96.62 87 VAL A O 1
ATOM 693 N N . GLN A 1 88 ? -0.303 5.423 15.103 1.00 96.19 88 GLN A N 1
ATOM 694 C CA . GLN A 1 88 ? 1.101 4.994 15.214 1.00 96.19 88 GLN A CA 1
ATOM 695 C C . GLN A 1 88 ? 1.241 3.473 15.214 1.00 96.19 88 GLN A C 1
ATOM 697 O O . GLN A 1 88 ? 2.074 2.909 14.500 1.00 96.19 88 GLN A O 1
ATOM 702 N N . ARG A 1 89 ? 0.402 2.782 15.996 1.00 97.06 89 ARG A N 1
ATOM 703 C CA . ARG A 1 89 ? 0.406 1.315 16.063 1.00 97.06 89 ARG A CA 1
ATOM 704 C C . ARG A 1 89 ? 0.024 0.690 14.723 1.00 97.06 89 ARG A C 1
ATOM 706 O O . ARG A 1 89 ? 0.635 -0.307 14.330 1.00 97.06 89 ARG A O 1
ATOM 713 N N . LEU A 1 90 ? -0.935 1.278 14.006 1.00 97.88 90 LEU A N 1
ATOM 714 C CA . LEU A 1 90 ? -1.309 0.852 12.657 1.00 97.88 90 LEU A CA 1
ATOM 715 C C . LEU A 1 90 ? -0.153 1.026 11.665 1.00 97.88 90 LEU A C 1
ATOM 717 O O . LEU A 1 90 ? 0.188 0.074 10.963 1.00 97.88 90 LEU A O 1
ATOM 721 N N . VAL A 1 91 ? 0.482 2.199 11.636 1.00 97.81 91 VAL A N 1
ATOM 722 C CA . VAL A 1 91 ? 1.633 2.481 10.766 1.00 97.81 91 VAL A CA 1
ATOM 723 C C . VAL A 1 91 ? 2.778 1.513 11.066 1.00 97.81 91 VAL A C 1
ATOM 725 O O . VAL A 1 91 ? 3.290 0.865 10.154 1.00 97.81 91 VAL A O 1
ATOM 728 N N . ALA A 1 92 ? 3.119 1.304 12.339 1.00 97.88 92 ALA A N 1
ATOM 729 C CA . ALA A 1 92 ? 4.144 0.339 12.734 1.00 97.88 92 ALA A CA 1
ATOM 730 C C . ALA A 1 92 ? 3.795 -1.100 12.302 1.00 97.88 92 ALA A C 1
ATOM 732 O O . ALA A 1 92 ? 4.667 -1.860 11.867 1.00 97.88 92 ALA A O 1
ATOM 733 N N . ALA A 1 93 ? 2.519 -1.497 12.389 1.00 98.31 93 ALA A N 1
ATOM 734 C CA . ALA A 1 93 ? 2.056 -2.797 11.909 1.00 98.31 93 ALA A CA 1
ATOM 735 C C . ALA A 1 93 ? 2.164 -2.933 10.382 1.00 98.31 93 ALA A C 1
ATOM 737 O O . ALA A 1 93 ? 2.584 -3.993 9.904 1.00 98.31 93 ALA A O 1
ATOM 738 N N . LEU A 1 94 ? 1.846 -1.871 9.637 1.00 98.50 94 LEU A N 1
ATOM 739 C CA . LEU A 1 94 ? 1.986 -1.812 8.184 1.00 98.50 94 LEU A CA 1
ATOM 740 C C . LEU A 1 94 ? 3.446 -1.935 7.755 1.00 98.50 94 LEU A C 1
ATOM 742 O O . LEU A 1 94 ? 3.765 -2.850 7.001 1.00 98.50 94 LEU A O 1
ATOM 746 N N . VAL A 1 95 ? 4.338 -1.097 8.291 1.00 98.31 95 VAL A N 1
ATOM 747 C CA . VAL A 1 95 ? 5.773 -1.102 7.949 1.00 98.31 95 VAL A CA 1
ATOM 748 C C . VAL A 1 95 ? 6.400 -2.461 8.248 1.00 98.31 95 VAL A C 1
ATOM 750 O O . VAL A 1 95 ? 7.045 -3.066 7.391 1.00 98.31 95 VAL A O 1
ATOM 753 N N . ARG A 1 96 ? 6.156 -2.996 9.449 1.00 98.25 96 ARG A N 1
ATOM 754 C CA . ARG A 1 96 ? 6.656 -4.318 9.847 1.00 98.25 96 ARG A CA 1
ATOM 755 C C . ARG A 1 96 ? 6.142 -5.423 8.926 1.00 98.25 96 ARG A C 1
ATOM 757 O O . ARG A 1 96 ? 6.895 -6.334 8.589 1.00 98.25 96 ARG A O 1
ATOM 764 N N . THR A 1 97 ? 4.868 -5.372 8.537 1.00 98.25 97 THR A N 1
ATOM 765 C CA . THR A 1 97 ? 4.274 -6.391 7.662 1.00 98.25 97 THR A CA 1
ATOM 766 C C . THR A 1 97 ? 4.790 -6.273 6.233 1.00 98.25 97 THR A C 1
ATOM 768 O O . THR A 1 97 ? 5.154 -7.296 5.662 1.00 98.25 97 THR A O 1
ATOM 771 N N . MET A 1 98 ? 4.887 -5.057 5.694 1.00 98.06 98 MET A N 1
ATOM 772 C CA . MET A 1 98 ? 5.442 -4.761 4.372 1.00 98.06 98 MET A CA 1
ATOM 773 C C . MET A 1 98 ? 6.864 -5.319 4.241 1.00 98.06 98 MET A C 1
ATOM 775 O O . MET A 1 98 ? 7.107 -6.170 3.386 1.00 98.06 98 MET A O 1
ATOM 779 N N . ARG A 1 99 ? 7.764 -4.951 5.165 1.00 97.38 99 ARG A N 1
ATOM 780 C CA . ARG A 1 99 ? 9.162 -5.416 5.166 1.00 97.38 99 ARG A CA 1
ATOM 781 C C . ARG A 1 99 ? 9.280 -6.929 5.317 1.00 97.38 99 ARG A C 1
ATOM 783 O O . ARG A 1 99 ? 10.017 -7.567 4.578 1.00 97.38 99 ARG A O 1
ATOM 790 N N . ARG A 1 100 ? 8.506 -7.538 6.225 1.00 97.06 100 ARG A N 1
ATOM 791 C CA . ARG A 1 100 ? 8.505 -9.002 6.413 1.00 97.06 100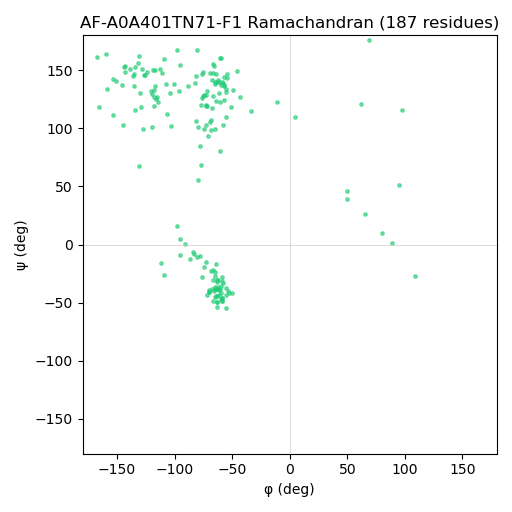 ARG A CA 1
ATOM 792 C C . ARG A 1 100 ? 8.035 -9.753 5.162 1.00 97.06 100 ARG A C 1
ATOM 794 O O . ARG A 1 100 ? 8.422 -10.900 4.967 1.00 97.06 100 ARG A O 1
ATOM 801 N N . LEU A 1 101 ? 7.156 -9.149 4.365 1.00 95.56 101 LEU A N 1
ATOM 802 C CA . LEU A 1 101 ? 6.648 -9.739 3.127 1.00 95.56 101 LEU A CA 1
ATOM 803 C C . LEU A 1 101 ? 7.545 -9.464 1.911 1.00 95.56 101 LEU A C 1
ATOM 805 O O . LEU A 1 101 ? 7.331 -10.102 0.885 1.00 95.56 101 LEU A O 1
ATOM 809 N N . GLY A 1 102 ? 8.512 -8.544 2.014 1.00 94.31 102 GLY A N 1
ATOM 810 C CA . GLY A 1 102 ? 9.252 -8.035 0.856 1.00 94.31 102 GLY A CA 1
ATOM 811 C C . GLY A 1 102 ? 8.364 -7.245 -0.113 1.00 94.31 102 GLY A C 1
ATOM 812 O O . GLY A 1 102 ? 8.628 -7.224 -1.310 1.00 94.31 102 GLY A O 1
ATOM 813 N N . ALA A 1 103 ? 7.273 -6.653 0.383 1.00 95.88 103 ALA A N 1
ATOM 814 C CA . ALA A 1 103 ? 6.346 -5.875 -0.431 1.00 95.88 103 ALA A CA 1
ATOM 815 C C . ALA A 1 103 ? 6.879 -4.452 -0.651 1.00 95.88 103 ALA A C 1
ATOM 817 O O . ALA A 1 103 ? 7.417 -3.859 0.279 1.00 95.88 103 ALA A O 1
ATOM 818 N N . LEU A 1 104 ? 6.636 -3.872 -1.832 1.00 97.00 104 LEU A N 1
ATOM 819 C CA . LEU A 1 104 ? 6.978 -2.467 -2.122 1.00 97.00 104 LEU A CA 1
ATOM 820 C C . LEU A 1 104 ? 6.027 -1.465 -1.447 1.00 97.00 104 LEU A C 1
ATOM 822 O O . LEU A 1 104 ? 6.335 -0.283 -1.313 1.00 97.00 104 LEU A O 1
ATOM 826 N N . GLY A 1 105 ? 4.844 -1.929 -1.047 1.00 97.88 105 GLY A N 1
ATOM 827 C CA . GLY A 1 105 ? 3.845 -1.124 -0.366 1.00 97.88 105 GLY A CA 1
ATOM 828 C C . GLY A 1 105 ? 2.735 -1.966 0.246 1.00 97.88 105 GLY A C 1
ATOM 829 O O . GLY A 1 105 ? 2.546 -3.137 -0.098 1.00 97.88 105 GLY A O 1
ATOM 830 N N . LEU A 1 106 ? 2.014 -1.372 1.194 1.00 98.44 106 LEU A N 1
ATOM 831 C CA . LEU A 1 106 ? 0.924 -2.022 1.916 1.00 98.44 106 LEU A CA 1
ATOM 832 C C . LEU A 1 106 ? -0.091 -0.985 2.410 1.00 98.44 106 LEU A C 1
ATOM 834 O O . LEU A 1 106 ? 0.287 0.094 2.864 1.00 98.44 106 LEU A O 1
ATOM 838 N N . SER A 1 107 ? -1.380 -1.322 2.368 1.00 98.50 107 SER A N 1
ATOM 839 C CA . SER A 1 107 ? -2.462 -0.450 2.849 1.00 98.50 107 SER A CA 1
ATOM 840 C C . SER A 1 107 ? -3.164 -1.005 4.093 1.00 98.50 107 SER A C 1
ATOM 842 O O . SER A 1 107 ? -3.244 -2.219 4.290 1.00 98.50 107 SER A O 1
ATOM 844 N N . ALA A 1 108 ? -3.697 -0.122 4.941 1.00 98.44 108 ALA A N 1
ATOM 845 C CA . ALA A 1 108 ? -4.442 -0.482 6.151 1.00 98.44 108 ALA A CA 1
ATOM 846 C C . ALA A 1 108 ? -5.606 -1.463 5.904 1.00 98.44 108 ALA A C 1
ATOM 848 O O . ALA A 1 108 ? -5.723 -2.418 6.683 1.00 98.44 108 ALA A O 1
ATOM 849 N N . PRO A 1 109 ? -6.394 -1.347 4.810 1.00 98.62 109 PRO A N 1
ATOM 850 C CA . PRO A 1 109 ? -7.434 -2.326 4.494 1.00 98.62 109 PRO A CA 1
ATOM 851 C C . PRO A 1 109 ? -6.897 -3.747 4.325 1.00 98.62 109 PRO A C 1
ATOM 853 O O . PRO A 1 109 ? -7.564 -4.705 4.710 1.00 98.62 109 PRO A O 1
ATOM 856 N N . GLN A 1 110 ? -5.661 -3.909 3.839 1.00 98.44 110 GLN A N 1
ATOM 857 C CA . GLN A 1 110 ? -5.032 -5.227 3.755 1.00 98.44 110 GLN A CA 1
ATOM 858 C C . GLN A 1 110 ? -4.754 -5.823 5.130 1.00 98.44 110 GLN A C 1
ATOM 860 O O . GLN A 1 110 ? -4.665 -7.034 5.231 1.00 98.44 110 GLN A O 1
ATOM 865 N N . LEU A 1 111 ? -4.656 -5.030 6.196 1.00 98.38 111 LEU A N 1
ATOM 866 C CA . LEU A 1 111 ? -4.550 -5.536 7.566 1.00 98.38 111 LEU A CA 1
ATOM 867 C C . LEU A 1 111 ? -5.898 -5.533 8.302 1.00 98.38 111 LEU A C 1
ATOM 869 O O . LEU A 1 111 ? -5.923 -5.658 9.523 1.00 98.38 111 LEU A O 1
ATOM 873 N N . GLY A 1 112 ? -7.016 -5.405 7.586 1.00 97.75 112 GLY A N 1
ATOM 874 C CA . GLY A 1 112 ? -8.353 -5.420 8.178 1.00 97.75 112 GLY A CA 1
ATOM 875 C C . GLY A 1 112 ? -8.789 -4.098 8.805 1.00 97.75 112 GLY A C 1
ATOM 876 O O . GLY A 1 112 ? -9.816 -4.067 9.475 1.00 97.75 112 GLY A O 1
ATOM 877 N N . VAL A 1 113 ? -8.041 -3.009 8.597 1.00 98.12 113 VAL A N 1
ATOM 878 C CA . VAL A 1 113 ? -8.389 -1.677 9.111 1.00 98.12 113 VAL A CA 1
ATOM 879 C C . VAL A 1 113 ? -8.870 -0.796 7.962 1.00 98.12 113 VAL A C 1
ATOM 881 O O . VAL A 1 113 ? -8.087 -0.416 7.098 1.00 98.12 113 VAL A O 1
ATOM 884 N N . SER A 1 114 ? -10.156 -0.440 7.952 1.00 97.94 114 SER A N 1
ATOM 885 C CA . SER A 1 114 ? -10.774 0.357 6.878 1.00 97.94 114 SER A CA 1
ATOM 886 C C . SER A 1 114 ? -10.477 1.863 7.004 1.00 97.94 114 SER A C 1
ATOM 888 O O . SER A 1 114 ? -11.391 2.684 7.061 1.00 97.94 114 SER A O 1
ATOM 890 N N . LEU A 1 115 ? -9.192 2.229 7.069 1.00 98.25 115 LEU A N 1
ATOM 891 C CA . LEU A 1 115 ? -8.706 3.614 7.122 1.00 98.25 115 LEU A CA 1
ATOM 892 C C . LEU A 1 115 ? -7.812 3.940 5.921 1.00 98.25 115 LEU A C 1
ATOM 894 O O . LEU A 1 115 ? -7.127 3.070 5.385 1.00 98.25 115 LEU A O 1
ATOM 898 N N . GLN A 1 116 ? -7.808 5.202 5.495 1.00 98.12 116 GLN A N 1
ATOM 899 C CA . GLN A 1 116 ? -6.986 5.701 4.388 1.00 98.12 116 GLN A CA 1
ATOM 900 C C . GLN A 1 116 ? -5.527 5.897 4.821 1.00 98.12 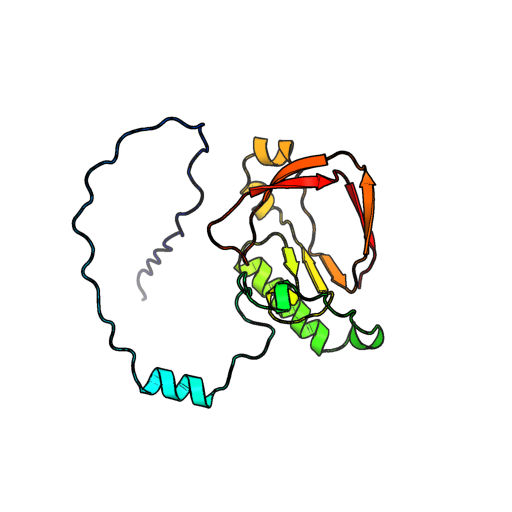116 GLN A C 1
ATOM 902 O O . GLN A 1 116 ? -5.037 7.018 4.921 1.00 98.12 116 GLN A O 1
ATOM 907 N N . VAL A 1 117 ? -4.835 4.791 5.092 1.00 98.19 117 VAL A N 1
ATOM 908 C CA . VAL A 1 117 ? -3.416 4.775 5.462 1.00 98.19 117 VAL A CA 1
ATOM 909 C C . VAL A 1 117 ? -2.686 3.765 4.587 1.00 98.19 117 VAL A C 1
ATOM 911 O O . VAL A 1 117 ? -3.122 2.617 4.457 1.00 98.19 117 VAL A O 1
ATOM 914 N N . MET A 1 118 ? -1.568 4.171 3.995 1.00 97.94 118 MET A N 1
ATOM 915 C CA . MET A 1 118 ? -0.694 3.279 3.236 1.00 97.94 118 MET A CA 1
ATOM 916 C C . MET A 1 118 ? 0.773 3.634 3.439 1.00 97.94 118 MET A C 1
ATOM 918 O O . MET A 1 118 ? 1.122 4.778 3.725 1.00 97.94 118 MET A O 1
ATOM 922 N N . VAL A 1 119 ? 1.626 2.633 3.274 1.00 98.12 119 VAL A N 1
ATOM 923 C CA . VAL A 1 119 ? 3.080 2.769 3.324 1.00 98.12 119 VAL A CA 1
ATOM 924 C C . VAL A 1 119 ? 3.682 2.239 2.035 1.00 98.12 119 VAL A C 1
ATOM 926 O O . VAL A 1 119 ? 3.135 1.311 1.435 1.00 98.12 119 VAL A O 1
ATOM 929 N N . LEU A 1 120 ? 4.796 2.828 1.615 1.00 97.31 120 LEU A N 1
ATOM 930 C CA . LEU A 1 120 ? 5.605 2.332 0.508 1.00 97.31 120 LEU A CA 1
ATOM 931 C C . LEU A 1 120 ? 7.087 2.547 0.794 1.00 97.31 120 LEU A C 1
ATOM 933 O O . LEU A 1 120 ? 7.464 3.499 1.478 1.00 97.31 120 LEU A O 1
ATOM 937 N N . GLU A 1 121 ? 7.913 1.650 0.278 1.00 97.94 121 GLU A N 1
ATOM 938 C CA . GLU A 1 121 ? 9.365 1.683 0.423 1.00 97.94 121 GLU A CA 1
ATOM 939 C C . GLU A 1 121 ? 9.986 0.849 -0.699 1.00 97.94 121 GLU A C 1
ATOM 941 O O . GLU A 1 121 ? 9.561 -0.277 -0.963 1.00 97.94 121 GLU A O 1
ATOM 946 N N . VAL A 1 122 ? 11.010 1.397 -1.349 1.00 97.50 122 VAL A N 1
ATOM 947 C CA . VAL A 1 122 ? 11.848 0.676 -2.310 1.00 97.50 122 VAL A CA 1
ATOM 948 C C . VAL A 1 122 ? 13.290 0.881 -1.873 1.00 97.50 122 VAL A C 1
ATOM 950 O O . VAL A 1 122 ? 13.874 1.940 -2.101 1.00 97.50 122 VAL A O 1
ATOM 953 N N . THR A 1 123 ? 13.852 -0.108 -1.183 1.00 96.81 123 THR A N 1
ATOM 954 C CA . THR A 1 123 ? 15.237 -0.046 -0.710 1.00 96.81 123 THR A CA 1
ATOM 955 C C . THR A 1 123 ? 16.219 -0.391 -1.828 1.00 96.81 123 THR A C 1
ATOM 957 O O . THR A 1 123 ? 15.832 -0.904 -2.883 1.00 96.81 123 THR A O 1
ATOM 960 N N . GLN A 1 124 ? 17.504 -0.124 -1.600 1.00 96.19 124 GLN A N 1
ATOM 961 C CA . GLN A 1 124 ? 18.555 -0.484 -2.549 1.00 96.19 124 GLN A CA 1
ATOM 962 C C . GLN A 1 124 ? 18.613 -2.002 -2.770 1.00 96.19 124 GLN A C 1
ATOM 964 O O . GLN A 1 124 ? 18.726 -2.456 -3.903 1.00 96.19 124 GLN A O 1
ATOM 969 N N . GLU A 1 125 ? 18.433 -2.793 -1.711 1.00 94.56 125 GLU A N 1
ATOM 970 C CA . GLU A 1 125 ? 18.451 -4.257 -1.781 1.00 94.56 125 GLU A CA 1
ATOM 971 C C . GLU A 1 125 ? 17.312 -4.798 -2.657 1.00 94.56 125 GLU A C 1
ATOM 973 O O . GLU A 1 125 ? 17.503 -5.743 -3.420 1.00 94.56 125 GLU A O 1
ATOM 978 N N . ILE A 1 126 ? 16.127 -4.180 -2.581 1.00 94.44 126 ILE A N 1
ATOM 979 C CA . ILE A 1 126 ? 14.991 -4.510 -3.452 1.00 94.44 126 ILE A CA 1
ATOM 980 C C . ILE A 1 126 ? 15.329 -4.185 -4.911 1.00 94.44 126 ILE A C 1
ATOM 982 O O . ILE A 1 126 ? 15.059 -4.983 -5.806 1.00 94.44 126 ILE A O 1
ATOM 986 N N . LEU A 1 127 ? 15.929 -3.019 -5.154 1.00 94.69 127 LEU A N 1
ATOM 987 C CA . LEU A 1 127 ? 16.281 -2.561 -6.495 1.00 94.69 127 LEU A CA 1
ATOM 988 C C . LEU A 1 127 ? 17.350 -3.447 -7.161 1.00 94.69 127 LEU A C 1
ATOM 990 O O . LEU A 1 127 ? 17.313 -3.675 -8.374 1.00 94.69 127 LEU A O 1
ATOM 994 N N . GLU A 1 128 ? 18.301 -3.940 -6.369 1.00 94.44 128 GLU A N 1
ATOM 995 C CA . GLU A 1 128 ? 19.383 -4.829 -6.798 1.00 94.44 128 GLU A CA 1
ATOM 996 C C . GLU A 1 128 ? 18.920 -6.272 -7.024 1.00 94.44 128 GLU A C 1
ATOM 998 O O . GLU A 1 128 ? 19.484 -6.961 -7.874 1.00 94.44 128 GLU A O 1
ATOM 1003 N N . ALA A 1 129 ? 17.874 -6.718 -6.321 1.00 93.69 129 ALA A N 1
ATOM 1004 C CA . ALA A 1 129 ? 17.260 -8.028 -6.540 1.00 93.69 129 ALA A CA 1
ATOM 1005 C C . ALA A 1 129 ? 16.532 -8.131 -7.895 1.00 93.69 129 ALA A C 1
ATOM 1007 O O . ALA A 1 129 ? 16.357 -9.232 -8.422 1.00 93.69 129 ALA A O 1
ATOM 1008 N N . GLU A 1 130 ? 16.124 -7.000 -8.475 1.00 93.12 130 GLU A N 1
ATOM 1009 C CA . GLU A 1 130 ? 15.513 -6.942 -9.802 1.00 93.12 130 GLU A CA 1
ATOM 1010 C C . GLU A 1 130 ? 16.568 -6.948 -10.919 1.00 93.12 130 GLU A C 1
ATOM 1012 O O . GLU A 1 130 ? 17.595 -6.257 -10.867 1.00 93.12 130 GLU A O 1
ATOM 1017 N N . ALA A 1 131 ? 16.279 -7.698 -11.989 1.00 94.69 131 ALA A N 1
ATOM 1018 C CA . ALA A 1 131 ? 17.156 -7.789 -13.152 1.00 94.69 131 ALA A CA 1
ATOM 1019 C C . ALA A 1 131 ? 17.411 -6.391 -13.760 1.00 94.69 131 ALA A C 1
ATOM 1021 O O . ALA A 1 131 ? 16.451 -5.635 -13.938 1.00 94.69 131 ALA A O 1
ATOM 1022 N N . PRO A 1 132 ? 18.653 -6.045 -14.161 1.00 94.50 132 PRO A N 1
ATOM 1023 C CA . PRO A 1 132 ? 18.978 -4.704 -14.660 1.00 94.50 132 PRO A CA 1
ATOM 1024 C C . PRO A 1 132 ? 18.074 -4.222 -15.803 1.00 94.50 132 PRO A C 1
ATOM 1026 O O . PRO A 1 132 ? 17.609 -3.086 -15.781 1.00 94.50 132 PRO A O 1
ATOM 1029 N N . ALA A 1 133 ? 17.749 -5.107 -16.752 1.00 94.00 133 ALA A N 1
ATOM 1030 C CA . ALA A 1 133 ? 16.844 -4.792 -17.856 1.00 94.00 133 ALA A CA 1
ATOM 1031 C C . ALA A 1 133 ? 15.409 -4.495 -17.381 1.00 94.00 133 ALA A C 1
ATOM 1033 O O . ALA A 1 133 ? 14.770 -3.582 -17.895 1.00 94.00 133 ALA A O 1
ATOM 1034 N N . ALA A 1 134 ? 14.906 -5.226 -16.378 1.00 91.94 134 ALA A N 1
ATOM 1035 C CA . ALA A 1 134 ? 13.576 -4.996 -15.812 1.00 91.94 134 ALA A CA 1
ATOM 1036 C C . ALA A 1 134 ? 13.522 -3.686 -15.015 1.00 91.94 134 ALA A C 1
ATOM 1038 O O . ALA A 1 134 ? 12.562 -2.929 -15.145 1.00 91.94 134 ALA A O 1
ATOM 1039 N N . ARG A 1 135 ? 14.577 -3.396 -14.244 1.00 93.44 135 ARG A N 1
ATOM 1040 C CA . ARG A 1 135 ? 14.740 -2.141 -13.504 1.00 93.44 135 ARG A CA 1
ATOM 1041 C C . ARG A 1 135 ? 14.722 -0.932 -14.435 1.00 93.44 135 ARG A C 1
ATOM 1043 O O . ARG A 1 135 ? 13.978 0.008 -14.182 1.00 93.44 135 ARG A O 1
ATOM 1050 N N . GLN A 1 136 ? 15.509 -0.988 -15.513 1.00 93.00 136 GLN A N 1
ATOM 1051 C CA . GLN A 1 136 ? 15.581 0.072 -16.518 1.00 93.00 136 GLN A CA 1
ATOM 1052 C C . GLN A 1 136 ? 14.252 0.228 -17.261 1.00 93.00 136 GLN A C 1
ATOM 1054 O O . GLN A 1 136 ? 13.775 1.340 -17.421 1.00 93.00 136 GLN A O 1
ATOM 1059 N N . ALA A 1 137 ? 13.624 -0.875 -17.678 1.00 91.25 137 ALA A N 1
ATOM 1060 C CA . ALA A 1 137 ? 12.360 -0.820 -18.407 1.00 91.25 137 ALA A CA 1
ATOM 1061 C C . ALA A 1 137 ? 11.214 -0.214 -17.575 1.00 91.25 137 ALA A C 1
ATOM 1063 O O . ALA A 1 137 ? 10.330 0.434 -18.127 1.00 91.25 137 ALA A O 1
ATOM 1064 N N . ARG A 1 138 ? 11.230 -0.426 -16.254 1.00 93.06 138 ARG A N 1
ATOM 1065 C CA . ARG A 1 138 ? 10.206 0.048 -15.312 1.00 93.06 138 ARG A CA 1
ATOM 1066 C C . ARG A 1 138 ? 10.557 1.374 -14.634 1.00 93.06 138 ARG A C 1
ATOM 1068 O O . ARG A 1 138 ? 9.828 1.769 -13.729 1.00 93.06 138 ARG A O 1
ATOM 1075 N N . ASP A 1 139 ? 11.664 2.012 -15.020 1.00 93.31 139 ASP A N 1
ATOM 1076 C CA . ASP A 1 139 ? 12.170 3.243 -14.400 1.00 93.31 139 ASP A CA 1
ATOM 1077 C C . ASP A 1 139 ? 12.250 3.139 -12.860 1.00 93.31 139 ASP A C 1
ATOM 1079 O O . ASP A 1 139 ? 11.907 4.064 -12.123 1.00 93.31 139 ASP A O 1
ATOM 1083 N N . MET A 1 140 ? 12.659 1.969 -12.347 1.00 95.19 140 MET A N 1
ATOM 1084 C CA . MET A 1 140 ? 12.688 1.724 -10.904 1.00 95.19 140 MET A CA 1
ATOM 1085 C C . MET A 1 140 ? 13.818 2.509 -10.238 1.00 95.19 140 MET A C 1
ATOM 1087 O O . MET A 1 140 ? 14.978 2.435 -10.648 1.00 95.19 140 MET A O 1
ATOM 1091 N N . VAL A 1 141 ? 13.476 3.193 -9.149 1.00 96.06 141 VAL A N 1
ATOM 1092 C CA . VAL A 1 141 ? 14.396 3.966 -8.309 1.00 96.06 141 VAL A CA 1
ATOM 1093 C C . VAL A 1 141 ? 14.200 3.605 -6.844 1.00 96.06 141 VAL A C 1
ATOM 1095 O O . VAL A 1 141 ? 13.164 3.057 -6.461 1.00 96.06 141 VAL A O 1
ATOM 1098 N N . THR A 1 142 ? 15.185 3.930 -6.010 1.00 97.38 142 THR A N 1
ATOM 1099 C CA . THR A 1 142 ? 15.002 3.842 -4.564 1.00 97.38 142 THR A CA 1
ATOM 1100 C C . THR A 1 142 ? 13.996 4.885 -4.096 1.00 97.38 142 THR A C 1
ATOM 1102 O O . THR A 1 142 ? 13.946 6.020 -4.574 1.00 97.38 142 THR A O 1
ATOM 1105 N N . VAL A 1 143 ? 13.170 4.486 -3.137 1.00 96.56 143 VAL A N 1
ATOM 1106 C CA . VAL A 1 143 ? 12.177 5.344 -2.505 1.00 96.56 143 VAL A CA 1
ATOM 1107 C C . VAL A 1 143 ? 12.283 5.112 -1.001 1.00 96.56 143 VAL A C 1
ATOM 1109 O O . VAL A 1 143 ? 12.014 3.991 -0.554 1.00 96.56 143 VAL A O 1
ATOM 1112 N N . PRO A 1 144 ? 12.676 6.127 -0.204 1.00 96.88 144 PRO A N 1
ATOM 1113 C CA . PRO A 1 144 ? 12.711 5.980 1.246 1.00 96.88 144 PRO A CA 1
ATOM 1114 C C . PRO A 1 144 ? 11.309 5.665 1.770 1.00 96.88 144 PRO A C 1
ATOM 1116 O O . PRO A 1 144 ? 10.319 5.945 1.091 1.00 96.88 144 PRO A O 1
ATOM 1119 N N . LEU A 1 145 ? 11.216 5.115 2.982 1.00 97.75 145 LEU A N 1
ATOM 1120 C CA . LEU A 1 145 ? 9.927 4.840 3.609 1.00 97.75 145 LEU A CA 1
ATOM 1121 C C . LEU A 1 145 ? 9.033 6.086 3.573 1.00 97.75 145 LEU A C 1
ATOM 1123 O O . LEU A 1 145 ? 9.349 7.110 4.180 1.00 97.75 145 LEU A O 1
ATOM 1127 N N . ARG A 1 146 ? 7.895 5.976 2.889 1.00 97.06 146 ARG A N 1
ATOM 1128 C CA . ARG A 1 146 ? 6.857 7.005 2.852 1.00 97.06 146 ARG A CA 1
ATOM 1129 C C . ARG A 1 146 ? 5.579 6.472 3.468 1.00 97.06 146 ARG A C 1
ATOM 1131 O O . ARG A 1 146 ? 5.154 5.351 3.186 1.00 97.06 146 ARG A O 1
ATOM 1138 N N . ILE A 1 147 ? 4.962 7.310 4.289 1.00 97.38 147 ILE A N 1
ATOM 1139 C CA . ILE A 1 147 ? 3.687 7.047 4.946 1.00 97.38 147 ILE A CA 1
ATOM 1140 C C . ILE A 1 147 ? 2.701 8.080 4.418 1.00 97.38 147 ILE A C 1
ATOM 1142 O O . ILE A 1 147 ? 2.952 9.280 4.496 1.00 97.38 147 ILE A O 1
ATOM 1146 N N . PHE A 1 148 ? 1.580 7.607 3.888 1.00 97.31 148 PHE A N 1
ATOM 1147 C CA . PHE A 1 148 ? 0.511 8.456 3.387 1.00 97.31 148 PHE A CA 1
ATOM 1148 C C . PHE A 1 148 ? -0.733 8.253 4.238 1.00 97.31 148 PHE A C 1
ATOM 1150 O O . PHE A 1 148 ? -1.204 7.123 4.405 1.00 97.31 148 PHE A O 1
ATOM 1157 N N . ILE A 1 149 ? -1.275 9.359 4.739 1.00 97.19 149 ILE A N 1
ATOM 1158 C CA . ILE A 1 149 ? -2.560 9.403 5.429 1.00 97.19 149 ILE A CA 1
ATOM 1159 C C . ILE A 1 149 ? -3.497 10.293 4.628 1.00 97.19 149 ILE A C 1
ATOM 1161 O O . ILE A 1 149 ? -3.116 11.378 4.190 1.00 97.19 149 ILE A O 1
ATOM 1165 N N . ASN A 1 150 ? -4.718 9.803 4.422 1.00 97.31 150 ASN A N 1
ATOM 1166 C CA . ASN A 1 150 ? -5.732 10.424 3.574 1.00 97.31 150 ASN A CA 1
ATOM 1167 C C . ASN A 1 150 ? -5.201 10.804 2.174 1.00 97.31 150 ASN A C 1
ATOM 1169 O O . ASN A 1 150 ? -5.450 11.930 1.729 1.00 97.31 150 ASN A O 1
ATOM 1173 N N . PRO A 1 151 ? -4.453 9.917 1.477 1.00 97.12 151 PRO A N 1
ATOM 1174 C CA . PRO A 1 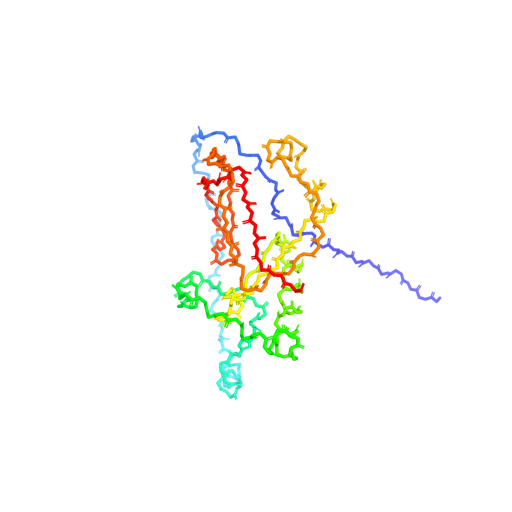151 ? -3.835 10.283 0.213 1.00 97.12 151 PRO A CA 1
ATOM 1175 C C . PRO A 1 151 ? -4.867 10.651 -0.853 1.00 97.12 151 PRO A C 1
ATOM 1177 O O . PRO A 1 151 ? -5.889 9.979 -1.013 1.00 97.12 151 PRO A O 1
ATOM 1180 N N . ARG A 1 152 ? -4.551 11.671 -1.652 1.00 96.44 152 ARG A N 1
ATOM 1181 C CA . ARG A 1 152 ? -5.253 11.999 -2.897 1.00 96.44 152 ARG A CA 1
ATOM 1182 C C . ARG A 1 152 ? -4.282 11.927 -4.061 1.00 96.44 152 ARG A C 1
ATOM 1184 O O . ARG A 1 152 ? -3.213 12.528 -4.018 1.00 96.44 152 ARG A O 1
ATOM 1191 N N . LEU A 1 153 ? -4.684 11.209 -5.102 1.00 96.94 153 LEU A N 1
ATOM 1192 C CA . LEU A 1 153 ? -3.895 11.002 -6.308 1.00 96.94 153 LEU A CA 1
ATOM 1193 C C . LEU A 1 153 ? -4.436 11.880 -7.440 1.00 96.94 153 LEU A C 1
ATOM 1195 O O . LEU A 1 153 ? -5.634 11.855 -7.722 1.00 96.94 153 LEU A O 1
ATOM 1199 N N . ARG A 1 154 ? -3.547 12.619 -8.106 1.00 97.81 154 ARG A N 1
ATOM 1200 C CA . ARG A 1 154 ? -3.821 13.369 -9.337 1.00 97.81 154 ARG A CA 1
ATOM 1201 C C . ARG A 1 154 ? -2.908 12.862 -10.449 1.00 97.81 154 ARG A C 1
ATOM 1203 O O . ARG A 1 154 ? -1.708 12.727 -10.246 1.00 97.81 154 ARG A O 1
ATOM 1210 N N . VAL A 1 155 ? -3.463 12.586 -11.624 1.00 97.88 155 VAL A N 1
ATOM 1211 C CA . VAL A 1 155 ? -2.668 12.200 -12.800 1.00 97.88 155 VAL A CA 1
ATOM 1212 C C . VAL A 1 155 ? -1.989 13.447 -13.362 1.00 97.88 155 VAL A C 1
ATOM 1214 O O . VAL A 1 155 ? -2.664 14.450 -13.587 1.00 97.88 155 VAL A O 1
ATOM 1217 N N . ILE A 1 156 ? -0.671 13.388 -13.557 1.00 97.69 156 ILE A N 1
ATOM 1218 C CA . ILE A 1 156 ? 0.112 14.476 -14.172 1.00 97.69 156 ILE A CA 1
ATOM 1219 C C . ILE A 1 156 ? 0.601 14.098 -15.573 1.00 97.69 156 ILE A C 1
ATOM 1221 O O . ILE A 1 156 ? 0.742 14.973 -16.418 1.00 97.69 156 ILE A O 1
ATOM 1225 N N . ASP A 1 157 ? 0.768 12.801 -15.841 1.00 96.75 157 ASP A N 1
ATOM 1226 C CA . ASP A 1 157 ? 0.994 12.254 -17.177 1.00 96.75 157 ASP A CA 1
ATOM 1227 C C . ASP A 1 157 ? 0.005 11.110 -17.424 1.00 96.75 157 ASP A C 1
ATOM 1229 O O . ASP A 1 157 ? -0.009 10.110 -16.703 1.00 96.75 157 ASP A O 1
ATOM 1233 N N . SER A 1 158 ? -0.844 11.281 -18.437 1.00 96.25 158 SER A N 1
ATOM 1234 C CA . SER A 1 158 ? -1.892 10.321 -18.794 1.00 96.25 158 SER A CA 1
ATOM 1235 C C . SER A 1 158 ? -1.409 9.183 -19.694 1.00 96.25 158 SER A C 1
ATOM 1237 O O . SER A 1 158 ? -2.166 8.238 -19.929 1.00 96.25 158 SER A O 1
ATOM 1239 N N . THR A 1 159 ? -0.161 9.224 -20.173 1.00 97.12 159 THR A N 1
ATOM 1240 C CA . THR A 1 159 ? 0.419 8.105 -20.917 1.00 97.12 159 THR A CA 1
ATOM 1241 C C . THR A 1 159 ? 0.507 6.871 -20.020 1.00 97.12 159 THR A C 1
ATOM 1243 O O . THR A 1 159 ? 0.804 6.955 -18.826 1.00 97.12 159 THR A O 1
ATOM 1246 N N . THR A 1 160 ? 0.201 5.701 -20.578 1.00 95.88 160 THR A N 1
ATOM 1247 C CA . THR A 1 160 ? 0.133 4.455 -19.808 1.00 95.88 160 THR A CA 1
ATOM 1248 C C . THR A 1 160 ? 1.312 3.542 -20.105 1.00 95.88 160 THR A C 1
ATOM 1250 O O . THR A 1 160 ? 1.656 3.330 -21.266 1.00 95.88 160 THR A O 1
ATOM 1253 N N . ALA A 1 161 ? 1.869 2.930 -19.064 1.00 94.50 161 ALA A N 1
ATOM 1254 C CA . ALA A 1 161 ? 2.776 1.794 -19.165 1.00 94.50 161 ALA A CA 1
ATOM 1255 C C . ALA A 1 161 ? 2.092 0.536 -18.618 1.00 94.50 161 ALA A C 1
ATOM 1257 O O . ALA A 1 161 ? 1.272 0.616 -17.702 1.00 94.50 161 ALA A O 1
ATOM 1258 N N . VAL A 1 162 ? 2.415 -0.626 -19.184 1.00 96.50 162 VAL A N 1
ATOM 1259 C CA . VAL A 1 162 ? 1.807 -1.905 -18.801 1.00 96.50 162 VAL A CA 1
ATOM 1260 C C . VAL A 1 162 ? 2.886 -2.826 -18.264 1.00 96.50 162 VAL A C 1
ATOM 1262 O O . VAL A 1 162 ? 3.804 -3.197 -18.992 1.00 96.50 162 VAL A O 1
ATOM 1265 N N . TRP A 1 163 ? 2.744 -3.234 -17.004 1.00 94.81 163 TRP A N 1
ATOM 1266 C CA . TRP A 1 163 ? 3.680 -4.142 -16.346 1.00 94.81 163 TRP A CA 1
ATOM 1267 C C . TRP A 1 163 ? 2.943 -5.239 -15.573 1.00 94.81 163 TRP A C 1
ATOM 1269 O O . TRP A 1 163 ? 1.807 -5.025 -15.142 1.00 94.81 163 TRP A O 1
ATOM 1279 N N . PRO A 1 164 ? 3.560 -6.420 -15.381 1.00 95.44 164 PRO A N 1
ATOM 1280 C CA . PRO A 1 164 ? 3.034 -7.425 -14.469 1.00 95.44 164 PRO A CA 1
ATOM 1281 C C . PRO A 1 164 ? 3.043 -6.911 -13.025 1.00 95.44 164 PRO A C 1
ATOM 1283 O O . PRO A 1 164 ? 4.098 -6.568 -12.494 1.00 95.44 164 PRO A O 1
ATOM 1286 N N . GLU A 1 165 ? 1.881 -6.913 -12.380 1.00 96.38 165 GLU A N 1
ATOM 1287 C CA . GLU A 1 165 ? 1.709 -6.597 -10.963 1.00 96.38 165 GLU A CA 1
ATOM 1288 C C . GLU A 1 165 ? 1.178 -7.815 -10.199 1.00 96.38 165 GLU A C 1
ATOM 1290 O O . GLU A 1 165 ? 0.428 -8.637 -10.735 1.00 96.38 165 GLU A O 1
ATOM 1295 N N . ALA A 1 166 ? 1.546 -7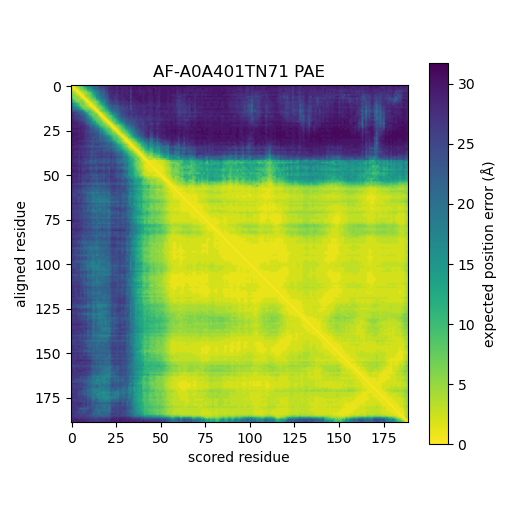.910 -8.921 1.00 95.56 166 ALA A N 1
ATOM 1296 C CA . ALA A 1 166 ? 1.064 -8.920 -7.986 1.00 95.56 166 ALA A CA 1
ATOM 1297 C C . ALA A 1 166 ? 0.631 -8.257 -6.671 1.00 95.56 166 ALA A C 1
ATOM 1299 O O . ALA A 1 166 ? 1.096 -7.174 -6.320 1.00 95.56 166 ALA A O 1
ATOM 1300 N N . CYS A 1 167 ? -0.253 -8.914 -5.919 1.00 97.44 167 CYS A N 1
ATOM 1301 C CA . CYS A 1 167 ? -0.755 -8.397 -4.648 1.00 97.44 167 CYS A CA 1
ATOM 1302 C C . CYS A 1 167 ? -0.762 -9.493 -3.583 1.00 97.44 167 CYS A C 1
ATOM 1304 O O . CYS A 1 167 ? -1.243 -10.599 -3.822 1.00 97.44 167 CYS A O 1
ATOM 1306 N N . HIS A 1 168 ? -0.313 -9.178 -2.365 1.00 97.31 168 HIS A N 1
ATOM 1307 C CA . HIS A 1 168 ? -0.341 -10.136 -1.253 1.00 97.31 168 HIS A CA 1
ATOM 1308 C C . HIS A 1 168 ? -1.755 -10.557 -0.824 1.00 97.31 168 HIS A C 1
ATOM 1310 O O . HIS A 1 168 ? -1.907 -11.576 -0.154 1.00 97.31 168 HIS A O 1
ATOM 1316 N N . SER A 1 169 ? -2.784 -9.810 -1.228 1.00 98.00 169 SER A N 1
ATOM 1317 C CA . SER A 1 169 ? -4.187 -10.186 -1.031 1.00 98.00 169 SER A CA 1
ATOM 1318 C C . SER A 1 169 ? -4.717 -11.150 -2.107 1.00 98.00 169 SER A C 1
ATOM 1320 O O . SER A 1 169 ? -5.817 -11.675 -1.957 1.00 98.00 169 SER A O 1
ATOM 1322 N N . VAL A 1 170 ? -3.949 -11.419 -3.171 1.00 97.75 170 VAL A N 1
ATOM 1323 C CA . VAL A 1 170 ? -4.281 -12.363 -4.258 1.00 97.75 170 VAL A CA 1
ATOM 1324 C C . VAL A 1 170 ? -3.082 -13.297 -4.511 1.00 97.75 170 VAL A C 1
ATOM 1326 O O . VAL A 1 170 ? -2.402 -13.197 -5.533 1.00 97.75 170 VAL A O 1
ATOM 1329 N N . PRO A 1 171 ? -2.748 -14.187 -3.559 1.00 95.81 171 PRO A N 1
ATOM 1330 C CA . PRO A 1 171 ? -1.528 -14.984 -3.634 1.00 95.81 171 PRO A CA 1
ATOM 1331 C C . PRO A 1 171 ? -1.550 -15.961 -4.816 1.00 95.81 171 PRO A C 1
ATOM 1333 O O . PRO A 1 171 ? -2.546 -16.640 -5.053 1.00 95.81 171 PRO A O 1
ATOM 1336 N N . GLY A 1 172 ? -0.415 -16.075 -5.510 1.00 95.81 172 GLY A N 1
ATOM 1337 C CA . GLY A 1 172 ? -0.227 -17.016 -6.621 1.00 95.81 172 GLY A CA 1
ATOM 1338 C C . GLY A 1 172 ? -0.622 -16.481 -7.998 1.00 95.81 172 GLY A C 1
ATOM 1339 O O . GLY A 1 172 ? -0.483 -17.212 -8.974 1.00 95.81 172 GLY A O 1
ATOM 1340 N N . TYR A 1 173 ? -1.065 -15.224 -8.089 1.00 96.75 173 TYR A N 1
ATOM 1341 C CA . TYR A 1 173 ? -1.466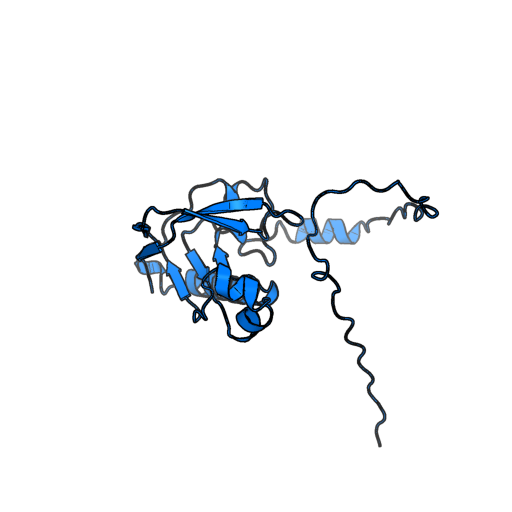 -14.598 -9.345 1.00 96.75 173 TYR A CA 1
ATOM 1342 C C . TYR A 1 173 ? -0.711 -13.291 -9.583 1.00 96.75 173 TYR A C 1
ATOM 1344 O O . TYR A 1 173 ? -0.421 -12.538 -8.652 1.00 96.75 173 TYR A O 1
ATOM 1352 N N . ALA A 1 174 ? -0.435 -13.027 -10.856 1.00 96.88 174 ALA A N 1
ATOM 1353 C CA . ALA A 1 174 ? 0.035 -11.749 -11.364 1.00 96.88 174 ALA A CA 1
ATOM 1354 C C . ALA A 1 174 ? -0.687 -11.460 -12.684 1.00 96.88 174 ALA A C 1
ATOM 1356 O O . ALA A 1 174 ? -1.076 -12.390 -13.394 1.00 96.88 174 ALA A O 1
ATOM 1357 N N . ALA A 1 175 ? -0.873 -10.186 -13.006 1.00 97.44 175 ALA A N 1
ATOM 1358 C CA . ALA A 1 175 ? -1.507 -9.765 -14.250 1.00 97.44 175 ALA A CA 1
ATOM 1359 C C . ALA A 1 175 ? -0.851 -8.490 -14.777 1.00 97.44 175 ALA A C 1
ATOM 1361 O O . ALA A 1 175 ? -0.330 -7.691 -14.004 1.00 97.44 175 ALA A O 1
ATOM 1362 N N . CYS A 1 176 ? -0.890 -8.296 -16.092 1.00 97.81 176 CYS A N 1
ATOM 1363 C CA . CYS A 1 176 ? -0.468 -7.045 -16.708 1.00 97.81 176 CYS A CA 1
ATOM 1364 C C . CYS A 1 176 ? -1.496 -5.952 -16.400 1.00 97.81 176 CYS A C 1
ATOM 1366 O O . CYS A 1 176 ? -2.662 -6.085 -16.775 1.00 97.81 176 CYS A O 1
ATOM 1368 N N . VAL A 1 177 ? -1.071 -4.884 -15.724 1.00 97.81 177 VAL A N 1
ATOM 1369 C CA . VAL A 1 177 ? -1.942 -3.772 -15.326 1.00 97.81 177 VAL A CA 1
ATOM 1370 C C . VAL A 1 177 ? -1.458 -2.483 -15.995 1.00 97.81 177 VAL A C 1
ATOM 1372 O O . VAL A 1 177 ? -0.277 -2.152 -15.874 1.00 97.81 177 VAL A O 1
ATOM 1375 N N . PRO A 1 178 ? -2.329 -1.744 -16.708 1.00 97.56 178 PRO A N 1
ATOM 1376 C CA . PRO A 1 178 ? -1.989 -0.419 -17.208 1.00 97.56 178 PRO A CA 1
ATOM 1377 C C . PRO A 1 178 ? -1.956 0.592 -16.054 1.00 97.56 178 PRO A C 1
ATOM 1379 O O . PRO A 1 178 ? -2.917 0.714 -15.290 1.00 97.56 178 PRO A O 1
ATOM 1382 N N . ARG A 1 179 ? -0.860 1.345 -15.944 1.00 97.56 179 ARG A N 1
ATOM 1383 C CA . ARG A 1 179 ? -0.685 2.448 -14.989 1.00 97.56 179 ARG A CA 1
ATOM 1384 C C . ARG A 1 179 ? -0.265 3.719 -15.708 1.00 97.56 179 ARG A C 1
ATOM 1386 O O . ARG A 1 179 ? 0.479 3.659 -16.683 1.00 97.56 179 ARG A O 1
ATOM 1393 N N . TYR A 1 180 ? -0.725 4.859 -15.204 1.00 97.88 180 TYR A N 1
ATOM 1394 C CA . TYR A 1 180 ? -0.245 6.171 -15.634 1.00 97.88 180 TYR A CA 1
ATOM 1395 C C . TYR A 1 180 ? 1.251 6.314 -15.343 1.00 97.88 180 TYR A C 1
ATOM 1397 O O . TYR A 1 180 ? 1.709 5.886 -14.282 1.00 97.88 180 TYR A O 1
ATOM 1405 N N . ARG A 1 181 ? 1.998 6.922 -16.268 1.00 95.19 181 ARG A N 1
ATOM 1406 C CA . ARG A 1 181 ? 3.448 7.132 -16.152 1.00 95.19 181 ARG A CA 1
ATOM 1407 C C . ARG A 1 181 ? 3.817 8.015 -14.968 1.00 95.19 181 ARG A C 1
ATOM 1409 O O . ARG A 1 181 ? 4.827 7.753 -14.323 1.00 95.19 181 ARG A O 1
ATOM 1416 N N . ALA A 1 182 ? 3.005 9.027 -14.666 1.00 96.25 182 ALA A N 1
ATOM 1417 C CA . ALA A 1 182 ? 3.284 9.923 -13.557 1.00 96.25 182 ALA A CA 1
ATOM 1418 C C . ALA A 1 182 ? 2.009 10.414 -12.862 1.00 96.25 182 ALA A C 1
ATOM 1420 O O . ALA A 1 182 ? 1.012 10.800 -13.484 1.00 96.25 182 ALA A O 1
ATOM 1421 N N . VAL A 1 183 ? 2.070 10.421 -11.532 1.00 97.44 183 VAL A N 1
ATOM 1422 C CA . VAL A 1 183 ? 1.002 10.883 -10.645 1.00 97.44 183 VAL A CA 1
ATOM 1423 C C . VAL A 1 183 ? 1.591 11.757 -9.543 1.00 97.44 183 VAL A C 1
ATOM 1425 O O . VAL A 1 183 ? 2.700 11.518 -9.072 1.00 97.44 183 VAL A O 1
ATOM 1428 N N . GLU A 1 184 ? 0.828 12.747 -9.104 1.00 97.12 184 GLU A N 1
ATOM 1429 C CA . GLU A 1 184 ? 1.083 13.480 -7.872 1.00 97.12 184 GLU A CA 1
ATOM 1430 C C . GLU A 1 184 ? 0.230 12.872 -6.758 1.00 97.12 184 GLU A C 1
ATOM 1432 O O . GLU A 1 184 ? -0.972 12.652 -6.929 1.00 97.12 184 GLU A O 1
ATOM 1437 N N . VAL A 1 185 ? 0.850 12.609 -5.610 1.00 96.38 185 VAL A N 1
ATOM 1438 C CA . VAL A 1 185 ? 0.148 12.158 -4.408 1.00 96.38 185 VAL A CA 1
ATOM 1439 C C . VAL A 1 185 ? 0.272 13.240 -3.346 1.00 96.38 185 VAL A C 1
ATOM 1441 O O . VAL A 1 185 ? 1.375 13.621 -2.964 1.00 96.38 185 VAL A O 1
ATOM 1444 N N . THR A 1 186 ? -0.871 13.720 -2.870 1.00 93.62 186 THR A N 1
ATOM 1445 C CA . THR A 1 186 ? -0.984 14.660 -1.748 1.00 93.62 186 THR A CA 1
ATOM 1446 C C . THR A 1 186 ? -1.569 13.944 -0.538 1.00 93.62 186 THR A C 1
ATOM 1448 O O . THR A 1 186 ? -2.204 12.903 -0.686 1.00 93.62 186 THR A O 1
ATOM 1451 N N . GLY A 1 187 ? -1.366 14.495 0.656 1.00 78.06 187 GLY A N 1
ATOM 1452 C CA . GLY A 1 187 ? -1.684 13.820 1.914 1.00 78.06 187 GLY A CA 1
ATOM 1453 C C . GLY A 1 187 ? -0.430 13.169 2.480 1.00 78.06 187 GLY A C 1
ATOM 1454 O O . GLY A 1 187 ? 0.174 12.298 1.864 1.00 78.06 187 GLY A O 1
ATOM 1455 N N . GLY A 1 188 ? -0.001 13.645 3.635 1.00 70.25 188 GLY A N 1
ATOM 1456 C CA . GLY A 1 188 ? 1.241 13.250 4.272 1.00 70.25 188 GLY A CA 1
ATOM 1457 C C . GLY A 1 188 ? 1.171 13.576 5.752 1.00 70.25 188 GLY A C 1
ATOM 1458 O O . GLY A 1 188 ? 0.271 14.292 6.194 1.00 70.25 188 GLY A O 1
ATOM 1459 N N . TRP A 1 189 ? 2.095 12.970 6.478 1.00 51.75 189 TRP A N 1
ATOM 1460 C CA . TRP A 1 189 ? 2.409 13.296 7.858 1.00 51.75 189 TRP A CA 1
ATOM 1461 C C . TRP A 1 189 ? 3.039 14.679 7.989 1.00 51.75 189 TRP A C 1
ATOM 1463 O O . TRP A 1 189 ? 3.866 15.011 7.109 1.00 51.75 189 TRP A O 1
#

Mean predicted aligned error: 11.78 Å

Nearest PDB structures (foldseek):
  3g5k-assembly1_A  TM=9.388E-01  e=1.832E-14  Homo sapiens
  4je7-assembly1_A  TM=9.865E-01  e=2.259E-12  Arabidopsis thaliana
  1zxz-assembly1_B  TM=9.211E-01  e=2.719E-12  Arabidopsis thaliana
  6jfn-assembly1_A  TM=9.472E-01  e=1.924E-10  Pseudomonas aeruginosa
  6jf7-assembly1_B  TM=7.843E-01  e=9.399E-09  Acinetobacter baumannii

pLDDT: mean 82.8, std 24.12, range [24.23, 98.62]

Radius of gyration: 21.64 Å; Cα contacts (8 Å, |Δi|>4): 226; chains: 1; bounding box: 51×57×52 Å

Organism: Chiloscyllium punctatum (NCBI:txid137246)

Foldseek 3Di:
DDDDDDDPPDDPPDPDDDPDDDDDDDDPDDDDDDPDDPPPDDPVVVVVDVVVPDDDPLALAFAAPPPVLVVDQADADPPVCCPPPVVVVLVVSQVVSCVVVVHQKDASSRSVHRFQKMKGWDAPVNLVVDDPVVCVVLVDDGDHIFIFGPKDKDQPAQDWDWDWDDDSNHPPDIDTDIDGPDIDIDGGD

InterPro domains:
  IPR023635 Peptide deformylase [PF01327] (65-187)
  IPR023635 Peptide deformylase [PR01576] (92-121)
  IPR023635 Peptide deformylase [PR01576] (165-176)
  IPR023635 Peptide deformylase [PR01576] (177-189)
  IPR023635 Peptide deformylase [PTHR10458] (42-187)
  IPR036821 Peptide deformylase superfamily [G3DSA:3.90.45.10] (63-188)
  IPR036821 Peptide deformylase superfamily [SSF56420] (64-187)

Secondary structure (DSSP, 8-state):
--------------S--------------PPPPPP-------HHHHHHHHHT-SPPSSPSSPPPTT-GGGTSPPBPPPGGGTTSHHHHHHHHHHHHHHHHHT-SEEEGGGGT--BSEEEEEE-HHHHHHS-HHHHHHTT---EEEEEEES-EEEEEEEEEEEEEEE-TTSTT-EEEEEEEEEEEEE---

Sequence (189 aa):
MLPLCRWFLRAPRVWSRELTVCGGRALGQRGPGRPYSQKQRSFWVALRRWLRGPPVPPFPRPCLVGEPVLRARAAPVPTAEVTGPEVQRLVAALVRTMRRLGALGLSAPQLGVSLQVMVLEVTQEILEAEAPAARQARDMVTVPLRIFINPRLRVIDSTTAVWPEACHSVPGYAACVPRYRAVEVTGGW

Solvent-accessible surface area (backbone atoms only — not comparable to full-atom values): 11959 Å² total; per-residue (Å²): 137,86,81,91,85,85,77,85,80,79,75,82,88,75,92,84,76,84,88,72,77,95,72,94,76,81,90,76,81,82,70,85,75,78,78,87,76,82,74,81,76,56,64,67,60,54,52,54,47,61,74,66,49,76,87,66,65,73,42,93,58,60,43,48,78,86,47,64,51,77,75,50,83,51,40,72,69,56,80,86,44,63,85,28,72,68,45,50,52,50,50,54,52,42,55,55,43,21,61,75,67,72,42,57,52,43,46,34,26,38,22,62,34,55,38,34,37,37,39,37,38,34,49,67,69,60,58,67,73,40,55,69,70,58,32,60,74,65,70,64,68,72,36,74,84,43,62,30,43,52,62,45,81,44,80,75,32,84,57,69,47,73,45,80,46,70,46,81,36,46,77,98,52,69,45,76,44,79,39,59,74,36,68,47,76,43,50,61,125